Protein AF-A0A6H5JDL6-F1 (afdb_monomer_lite)

pLDDT: mean 80.87, std 19.48, range [35.22, 97.81]

Sequence (240 aa):
MDRELEQFHNSNAQLDLLIGELREKLDGMQAQNLDQRKRIADQEASRGRLQKELYECVQHIQDPPALRAHVTAMYKSNVTVDLPRNEMDANVIHEYHRHKEYLESSLRYLHHKFVADVGGHRTENIKVMQDNMLLIKEINTQRAHNKAAKRVLESQVNMLKRFGTSSKHRRAAGVVYSSTAVVGDRPETSHEEPASIIENNKAKIASLRALVADLEGRLVSNRPYSREILPPMDGVNTVS

Radius of gyration: 54.16 Å; chains: 1; bounding box: 126×51×152 Å

Structure (mmCIF, N/CA/C/O backbone):
data_AF-A0A6H5JDL6-F1
#
_entry.id   AF-A0A6H5JDL6-F1
#
loop_
_atom_site.group_PDB
_atom_site.id
_atom_site.type_symbol
_atom_site.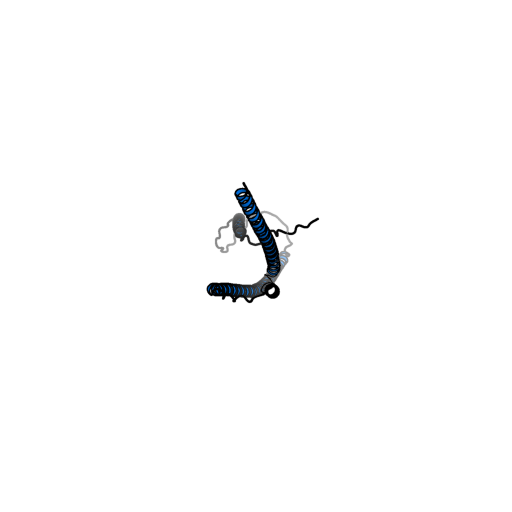label_atom_id
_atom_site.label_alt_id
_atom_site.label_comp_id
_atom_site.label_asym_id
_atom_site.label_entity_id
_atom_site.label_seq_id
_atom_site.pdbx_PDB_ins_code
_atom_site.Cartn_x
_atom_site.Cartn_y
_atom_site.Cartn_z
_atom_site.occupancy
_atom_site.B_iso_or_equiv
_atom_site.auth_seq_id
_atom_site.auth_comp_id
_atom_site.auth_asym_id
_atom_site.auth_atom_id
_atom_site.pdbx_PDB_model_num
ATOM 1 N N . MET A 1 1 ? -35.537 2.988 81.671 1.00 66.25 1 MET A N 1
ATOM 2 C CA . MET A 1 1 ? -34.895 1.659 81.679 1.00 66.25 1 MET A CA 1
ATOM 3 C C . MET A 1 1 ? -35.508 0.711 80.658 1.00 66.25 1 MET A C 1
ATOM 5 O O . MET A 1 1 ? -34.939 0.636 79.582 1.00 66.25 1 MET A O 1
ATOM 9 N N . ASP A 1 2 ? -36.664 0.076 80.886 1.00 77.25 2 ASP A N 1
ATOM 10 C CA . ASP A 1 2 ? -37.188 -0.935 79.933 1.00 77.25 2 ASP A CA 1
ATOM 11 C C . ASP A 1 2 ? -37.497 -0.375 78.537 1.00 77.25 2 ASP A C 1
ATOM 13 O O . ASP A 1 2 ? -37.105 -0.950 77.529 1.00 77.25 2 ASP A O 1
ATOM 17 N N . ARG A 1 3 ? -38.102 0.815 78.465 1.00 82.69 3 ARG A N 1
ATOM 18 C CA . ARG A 1 3 ? -38.405 1.490 77.191 1.00 82.69 3 ARG A CA 1
ATOM 19 C C . ARG A 1 3 ? -37.154 1.921 76.409 1.00 82.69 3 ARG A C 1
ATOM 21 O O . ARG A 1 3 ? -37.189 2.001 75.187 1.00 82.69 3 ARG A O 1
ATOM 28 N N . GLU A 1 4 ? -36.056 2.218 77.101 1.00 86.44 4 GLU A N 1
ATOM 29 C CA . GLU A 1 4 ? -34.778 2.576 76.465 1.00 86.44 4 GLU A CA 1
ATOM 30 C C . GLU A 1 4 ? -34.063 1.318 75.969 1.00 86.44 4 GLU A C 1
ATOM 32 O O . GLU A 1 4 ? -33.563 1.300 74.851 1.00 86.44 4 GLU A O 1
ATOM 37 N N . LEU A 1 5 ? -34.093 0.236 76.754 1.00 90.81 5 LEU A N 1
ATOM 38 C CA . LEU A 1 5 ? -33.620 -1.085 76.335 1.00 90.81 5 LEU A CA 1
ATOM 39 C C . LEU A 1 5 ? -34.349 -1.570 75.077 1.00 90.81 5 LEU A C 1
ATOM 41 O O . LEU A 1 5 ? -33.713 -2.028 74.132 1.00 90.81 5 LEU A O 1
ATOM 45 N N . GLU A 1 6 ? -35.668 -1.404 75.023 1.00 88.25 6 GLU A N 1
ATOM 46 C CA . GLU A 1 6 ? -36.483 -1.771 73.863 1.00 88.25 6 GLU A CA 1
ATOM 47 C C . GLU A 1 6 ? -36.143 -0.928 72.616 1.00 88.25 6 GLU A C 1
ATOM 49 O O . GLU A 1 6 ? -36.081 -1.452 71.502 1.00 88.25 6 GLU A O 1
ATOM 54 N N . GLN A 1 7 ? -35.830 0.363 72.784 1.00 89.56 7 GLN A N 1
ATOM 55 C CA . GLN A 1 7 ? -35.320 1.208 71.695 1.00 89.56 7 GLN A CA 1
ATOM 56 C C . GLN A 1 7 ? -33.943 0.756 71.199 1.00 89.56 7 GLN A C 1
ATOM 58 O O . GLN A 1 7 ? -33.731 0.697 69.988 1.00 89.56 7 GLN A O 1
ATOM 63 N N . PHE A 1 8 ? -33.025 0.395 72.100 1.00 91.94 8 PHE A N 1
ATOM 64 C CA . PHE A 1 8 ? -31.717 -0.137 71.713 1.00 91.94 8 PHE A CA 1
ATOM 65 C C . PHE A 1 8 ? -31.834 -1.483 70.992 1.00 91.94 8 PHE A C 1
ATOM 67 O O . PHE A 1 8 ? -31.149 -1.691 69.994 1.00 91.94 8 PHE A O 1
ATOM 74 N N . HIS A 1 9 ? -32.734 -2.372 71.422 1.00 93.19 9 HIS A N 1
ATOM 75 C CA . HIS A 1 9 ? -32.990 -3.632 70.720 1.00 93.19 9 HIS A CA 1
ATOM 76 C C . HIS A 1 9 ? -33.560 -3.411 69.316 1.00 93.19 9 HIS A C 1
ATOM 78 O O . HIS A 1 9 ? -33.076 -4.024 68.365 1.00 93.19 9 HIS A O 1
ATOM 84 N N . ASN A 1 10 ? -34.519 -2.495 69.162 1.00 93.25 10 ASN A N 1
ATOM 85 C CA . ASN A 1 10 ? -35.058 -2.132 67.850 1.00 93.25 10 ASN A CA 1
ATOM 86 C C . ASN A 1 10 ? -33.997 -1.489 66.946 1.00 93.25 10 ASN A C 1
ATOM 88 O O . ASN A 1 10 ? -33.916 -1.817 65.764 1.00 93.25 10 ASN A O 1
ATOM 92 N N . SER A 1 11 ? -33.157 -0.609 67.495 1.00 94.69 11 SER A N 1
ATOM 93 C CA . SER A 1 11 ? -32.053 0.003 66.751 1.00 94.69 11 SER A CA 1
ATOM 94 C C . SER A 1 11 ? -31.013 -1.032 66.327 1.00 94.69 11 SER A C 1
ATOM 96 O O . SER A 1 11 ? -30.540 -0.981 65.197 1.00 94.69 11 SER A O 1
ATOM 98 N N . ASN A 1 12 ? -30.661 -1.979 67.199 1.00 94.12 12 ASN A N 1
ATOM 99 C CA . ASN A 1 12 ? -29.721 -3.048 66.863 1.00 94.12 12 ASN A CA 1
ATOM 100 C C . ASN A 1 12 ? -30.289 -3.957 65.768 1.00 94.12 12 ASN A C 1
ATOM 102 O O . ASN A 1 12 ? -29.590 -4.232 64.801 1.00 94.12 12 ASN A O 1
ATOM 106 N N . ALA A 1 13 ? -31.572 -4.324 65.848 1.00 94.69 13 ALA A N 1
ATOM 107 C CA . ALA A 1 13 ? -32.233 -5.092 64.795 1.00 94.69 13 ALA A CA 1
ATOM 108 C C . ALA A 1 13 ? -32.228 -4.354 63.441 1.00 94.69 13 ALA A C 1
ATOM 110 O O . ALA A 1 13 ? -31.992 -4.966 62.402 1.00 94.69 13 ALA A O 1
ATOM 111 N N . GLN A 1 14 ? -32.440 -3.032 63.436 1.00 95.19 14 GLN A N 1
ATOM 112 C CA . GLN A 1 14 ? -32.342 -2.215 62.219 1.00 95.19 14 GLN A CA 1
ATOM 113 C C . GLN A 1 14 ? -30.912 -2.143 61.670 1.00 95.19 14 GLN A C 1
ATOM 115 O O . GLN A 1 14 ? -30.721 -2.221 60.457 1.00 95.19 14 GLN A O 1
ATOM 120 N N . LEU A 1 15 ? -29.908 -2.011 62.540 1.00 96.31 15 LEU A N 1
ATOM 121 C CA . LEU A 1 15 ? -28.503 -2.025 62.132 1.00 96.31 15 LEU A CA 1
ATOM 122 C C . LEU A 1 15 ? -28.104 -3.381 61.542 1.00 96.31 15 LEU A C 1
ATOM 124 O O . LEU A 1 15 ? -27.404 -3.405 60.536 1.00 96.31 15 LEU A O 1
ATOM 128 N N . ASP A 1 16 ? -28.584 -4.491 62.102 1.00 95.94 16 ASP A N 1
ATOM 129 C CA . ASP A 1 16 ? -28.328 -5.832 61.570 1.00 95.94 16 ASP A CA 1
ATOM 130 C C . ASP A 1 16 ? -28.946 -6.026 60.177 1.00 95.94 16 ASP A C 1
ATOM 132 O O . ASP A 1 16 ? -28.291 -6.569 59.282 1.00 95.94 16 ASP A O 1
ATOM 136 N N . LEU A 1 17 ? -30.168 -5.521 59.955 1.00 96.00 17 LEU A N 1
ATOM 137 C CA . LEU A 1 17 ? -30.791 -5.499 58.626 1.00 96.00 17 LEU A CA 1
ATOM 138 C C . LEU A 1 17 ? -29.965 -4.669 57.635 1.00 96.00 17 LEU A C 1
ATOM 140 O O . LEU A 1 17 ? -29.649 -5.151 56.548 1.00 96.00 17 LEU A O 1
ATOM 144 N N . LEU A 1 18 ? -29.541 -3.464 58.030 1.00 97.06 18 LEU A N 1
ATOM 145 C CA . LEU A 1 18 ? -28.714 -2.593 57.192 1.00 97.06 18 LEU A CA 1
ATOM 146 C C . LEU A 1 18 ? -27.353 -3.228 56.871 1.00 97.06 18 LEU A C 1
ATOM 148 O O . LEU A 1 18 ? -26.862 -3.119 55.749 1.00 97.06 18 LEU A O 1
ATOM 152 N N . ILE A 1 19 ? -26.735 -3.914 57.836 1.00 96.81 19 ILE A N 1
ATOM 153 C CA . ILE A 1 19 ? -25.500 -4.675 57.614 1.00 96.81 19 ILE A CA 1
ATOM 154 C C . ILE A 1 19 ? -25.743 -5.784 56.583 1.00 96.81 19 ILE A C 1
ATOM 156 O O . ILE A 1 19 ? -24.889 -5.997 55.721 1.00 96.81 19 ILE A O 1
ATOM 160 N N . GLY A 1 20 ? -26.890 -6.466 56.641 1.00 96.94 20 GLY A N 1
ATOM 161 C CA . GLY A 1 20 ? -27.309 -7.447 55.638 1.00 96.94 20 GLY A CA 1
ATOM 162 C C . GLY A 1 20 ? -27.422 -6.844 54.236 1.00 96.94 20 GLY A C 1
ATOM 163 O O . GLY A 1 20 ? -26.768 -7.324 53.311 1.00 96.94 20 GLY A O 1
ATOM 164 N N . GLU A 1 21 ? -28.163 -5.745 54.096 1.00 96.62 21 GLU A N 1
ATOM 165 C CA . GLU A 1 21 ? -28.343 -5.033 52.821 1.00 96.62 21 GLU A CA 1
ATOM 166 C C . GLU A 1 21 ? -27.011 -4.533 52.237 1.00 96.62 21 GLU A C 1
ATOM 168 O O . GLU A 1 21 ? -26.749 -4.655 51.038 1.00 96.62 21 GLU A O 1
ATOM 173 N N . LEU A 1 22 ? -26.130 -3.984 53.081 1.00 96.88 22 LEU A N 1
ATOM 174 C CA . LEU A 1 22 ? -24.811 -3.512 52.656 1.00 96.88 22 LEU A CA 1
ATOM 175 C C . LEU A 1 22 ? -23.909 -4.659 52.189 1.00 96.88 22 LEU A C 1
ATOM 177 O O . LEU A 1 22 ? -23.150 -4.469 51.236 1.00 96.88 22 LEU A O 1
ATOM 181 N N . ARG A 1 23 ? -23.990 -5.836 52.822 1.00 97.19 23 ARG A N 1
ATOM 182 C CA . ARG A 1 23 ? -23.264 -7.038 52.384 1.00 97.19 23 ARG A CA 1
ATOM 183 C C . ARG A 1 23 ? -23.771 -7.528 51.034 1.00 97.19 23 ARG A C 1
ATOM 185 O O . ARG A 1 23 ? -22.963 -7.717 50.135 1.00 97.19 23 ARG A O 1
ATOM 192 N N . GLU A 1 24 ? -25.086 -7.624 50.857 1.00 97.31 24 GLU A N 1
ATOM 193 C CA . GLU A 1 24 ? -25.682 -8.028 49.579 1.00 97.31 24 GLU A CA 1
ATOM 194 C C . GLU A 1 24 ? -25.307 -7.056 48.449 1.00 97.31 24 GLU A C 1
ATOM 196 O O . GLU A 1 24 ? -24.925 -7.468 47.351 1.00 97.31 24 GLU A O 1
ATOM 201 N N . LYS A 1 25 ? -25.318 -5.746 48.727 1.00 97.81 25 LYS A N 1
ATOM 202 C CA . LYS A 1 25 ? -24.865 -4.727 47.773 1.00 97.81 25 LYS A CA 1
ATOM 203 C C . LYS A 1 25 ? -23.381 -4.869 47.433 1.00 97.81 25 LYS A C 1
ATOM 205 O O . LYS A 1 25 ? -23.004 -4.688 46.273 1.00 97.81 25 LYS A O 1
ATOM 210 N N . LEU A 1 26 ? -22.541 -5.163 48.424 1.00 97.62 26 LEU A N 1
ATOM 211 C CA . LEU A 1 26 ? -21.109 -5.377 48.230 1.00 97.62 26 LEU A CA 1
ATOM 212 C C . LEU A 1 26 ? -20.856 -6.615 47.360 1.00 97.62 26 LEU A C 1
ATOM 214 O O . LEU A 1 26 ? -20.095 -6.519 46.397 1.00 97.62 26 LEU A O 1
ATOM 218 N N . ASP A 1 27 ? -21.555 -7.718 47.619 1.00 97.44 27 ASP A N 1
ATOM 219 C CA . ASP A 1 27 ? -21.480 -8.946 46.821 1.00 97.44 27 ASP A CA 1
ATOM 220 C C . ASP A 1 27 ? -21.966 -8.707 45.380 1.00 97.44 27 ASP A C 1
ATOM 222 O O . ASP A 1 27 ? -21.303 -9.099 44.415 1.00 97.44 27 ASP A O 1
ATOM 226 N N . GLY A 1 28 ? -23.066 -7.966 45.207 1.00 97.75 28 GLY A N 1
ATOM 227 C CA . GLY A 1 28 ? -23.570 -7.559 43.894 1.00 97.75 28 GLY A CA 1
ATOM 228 C C . GLY A 1 28 ? -22.572 -6.697 43.113 1.00 97.75 28 GLY A C 1
ATOM 229 O O . GLY A 1 28 ? -22.324 -6.938 41.928 1.00 97.75 28 GLY A O 1
ATOM 230 N N . MET A 1 29 ? -21.932 -5.725 43.772 1.00 97.06 29 MET A N 1
ATOM 231 C CA . MET A 1 29 ? -20.884 -4.899 43.161 1.00 97.06 29 MET A CA 1
ATOM 232 C C . MET A 1 29 ? -19.628 -5.703 42.806 1.00 97.06 29 MET A C 1
ATOM 234 O O . MET A 1 29 ? -18.987 -5.419 41.788 1.00 97.06 29 MET A O 1
ATOM 238 N N . GLN A 1 30 ? -19.254 -6.693 43.619 1.00 97.12 30 GLN A N 1
ATOM 239 C CA . GLN A 1 30 ? -18.138 -7.589 43.319 1.00 97.12 30 GLN A CA 1
ATOM 240 C C . GLN A 1 30 ? -18.443 -8.465 42.100 1.00 97.12 30 GLN A C 1
ATOM 242 O O . GLN A 1 30 ? -17.606 -8.559 41.199 1.00 97.12 30 GLN A O 1
ATOM 247 N N . ALA A 1 31 ? -19.651 -9.025 42.010 1.00 97.12 31 ALA A N 1
ATOM 248 C CA . ALA A 1 31 ? -20.091 -9.796 40.850 1.00 97.12 31 ALA A CA 1
ATOM 249 C C . ALA A 1 31 ? -20.087 -8.950 39.564 1.00 97.12 31 ALA A C 1
ATOM 251 O O . ALA A 1 31 ? -19.555 -9.380 38.540 1.00 97.12 31 ALA A O 1
ATOM 252 N N . GLN A 1 32 ? -20.595 -7.713 39.627 1.00 97.44 32 GLN A N 1
ATOM 253 C CA . GLN A 1 32 ? -20.546 -6.778 38.498 1.00 97.44 32 GLN A CA 1
ATOM 254 C C . GLN A 1 32 ? -19.112 -6.428 38.089 1.00 97.44 32 GLN A C 1
ATOM 256 O O . GLN A 1 32 ? -18.810 -6.384 36.898 1.00 97.44 32 GLN A O 1
ATOM 261 N N . ASN A 1 33 ? -18.208 -6.218 39.050 1.00 97.12 33 ASN A N 1
ATOM 262 C CA . ASN A 1 33 ? -16.795 -5.974 38.754 1.00 97.12 33 ASN A CA 1
ATOM 263 C C . ASN A 1 33 ? -16.148 -7.159 38.031 1.00 97.12 33 ASN A C 1
ATOM 265 O O . ASN A 1 33 ? -15.365 -6.957 37.103 1.00 97.12 33 ASN A O 1
ATOM 269 N N . LEU A 1 34 ? -16.458 -8.391 38.438 1.00 97.25 34 LEU A N 1
ATOM 270 C CA . LEU A 1 34 ? -15.945 -9.587 37.773 1.00 97.25 34 LEU A CA 1
ATOM 271 C C . LEU A 1 34 ? -16.486 -9.718 36.344 1.00 97.25 34 LEU A C 1
ATOM 273 O O . LEU A 1 34 ? -15.705 -9.995 35.433 1.00 97.25 34 LEU A O 1
ATOM 277 N N . ASP A 1 35 ? -17.778 -9.457 36.125 1.00 97.56 35 ASP A N 1
ATOM 278 C CA . ASP A 1 35 ? -18.371 -9.468 34.781 1.00 97.56 35 ASP A CA 1
ATOM 279 C C . ASP A 1 35 ? -17.753 -8.393 33.876 1.00 97.56 35 ASP A C 1
ATOM 281 O O . ASP A 1 35 ? -17.357 -8.673 32.744 1.00 97.56 35 ASP A O 1
ATOM 285 N N . GLN A 1 36 ? -17.569 -7.176 34.394 1.00 96.81 36 GLN A N 1
ATOM 286 C CA . GLN A 1 36 ? -16.905 -6.096 33.664 1.00 96.81 36 GLN A CA 1
ATOM 287 C C . GLN A 1 36 ? -15.458 -6.449 33.313 1.00 96.81 36 GLN A C 1
ATOM 289 O O . GLN A 1 36 ? -15.048 -6.264 32.169 1.00 96.81 36 GLN A O 1
ATOM 294 N N . ARG A 1 37 ? -14.688 -7.007 34.256 1.00 96.81 37 ARG A N 1
ATOM 295 C CA . ARG A 1 37 ? -13.313 -7.464 33.996 1.00 96.81 37 ARG A CA 1
ATOM 296 C C . ARG A 1 37 ? -13.267 -8.541 32.919 1.00 96.81 37 ARG A C 1
ATOM 298 O O . ARG A 1 37 ? -12.408 -8.480 32.044 1.00 96.81 37 ARG A O 1
ATOM 305 N N . LYS A 1 38 ? -14.199 -9.495 32.956 1.00 96.88 38 LYS A N 1
ATOM 306 C CA . LYS A 1 38 ? -14.316 -10.534 31.930 1.00 96.88 38 LYS A CA 1
ATOM 307 C C . LYS A 1 38 ? -14.638 -9.930 30.563 1.00 96.88 38 LYS A C 1
ATOM 309 O O . LYS A 1 38 ? -13.949 -10.229 29.596 1.00 96.88 38 LYS A O 1
ATOM 314 N N . ARG A 1 39 ? -15.617 -9.023 30.493 1.00 96.88 39 ARG A N 1
ATOM 315 C CA . ARG A 1 39 ? -15.976 -8.308 29.259 1.00 96.88 39 ARG A CA 1
ATOM 316 C C . ARG A 1 39 ? -14.801 -7.530 28.675 1.00 96.88 39 ARG A C 1
ATOM 318 O O . ARG A 1 39 ? -14.595 -7.583 27.467 1.00 96.88 39 ARG A O 1
ATOM 325 N N . ILE A 1 40 ? -14.027 -6.841 29.515 1.00 96.69 40 ILE A N 1
ATOM 326 C CA . ILE A 1 40 ? -12.820 -6.123 29.084 1.00 96.69 40 ILE A CA 1
ATOM 327 C C . ILE A 1 40 ? -11.803 -7.110 28.501 1.00 96.69 40 ILE A C 1
ATOM 329 O O . ILE A 1 40 ? -11.329 -6.894 27.389 1.00 96.69 40 ILE A O 1
ATOM 333 N N . ALA A 1 41 ? -11.523 -8.219 29.190 1.00 96.31 41 ALA A N 1
ATOM 334 C CA . ALA A 1 41 ? -10.587 -9.232 28.702 1.00 96.31 41 ALA A CA 1
ATOM 335 C C . ALA A 1 41 ? -11.037 -9.855 27.365 1.00 96.31 41 ALA A C 1
ATOM 337 O O . ALA A 1 41 ? -10.228 -10.013 26.448 1.00 96.31 41 ALA A O 1
ATOM 338 N N . ASP A 1 42 ? -12.330 -10.156 27.216 1.00 93.69 42 ASP A N 1
ATOM 339 C CA . ASP A 1 42 ? -12.897 -10.702 25.980 1.00 93.69 42 ASP A CA 1
ATOM 340 C C . ASP A 1 42 ? -12.781 -9.704 24.812 1.00 93.69 42 ASP A C 1
ATOM 342 O O . ASP A 1 42 ? -12.404 -10.088 23.699 1.00 93.69 42 ASP A O 1
ATOM 346 N N . GLN A 1 43 ? -13.043 -8.415 25.068 1.00 93.19 43 GLN A N 1
ATOM 347 C CA . GLN A 1 43 ? -12.893 -7.330 24.090 1.00 93.19 43 GLN A CA 1
ATOM 348 C C . GLN A 1 43 ? -11.430 -7.082 23.703 1.00 93.19 43 GLN A C 1
ATOM 350 O O . GLN A 1 43 ? -11.115 -6.857 22.532 1.00 93.19 43 GLN A O 1
ATOM 355 N N . GLU A 1 44 ? -10.508 -7.132 24.663 1.00 95.06 44 GLU A N 1
ATOM 356 C CA . GLU A 1 44 ? -9.075 -7.018 24.391 1.00 95.06 44 GLU A CA 1
ATOM 357 C C . GLU A 1 44 ? -8.580 -8.194 23.548 1.00 95.06 44 GLU A C 1
ATOM 359 O O . GLU A 1 44 ? -7.832 -7.992 22.587 1.00 95.06 44 GLU A O 1
ATOM 364 N N . ALA A 1 45 ? -9.054 -9.406 23.840 1.00 93.06 45 ALA A N 1
ATOM 365 C CA . ALA A 1 45 ? -8.742 -10.590 23.056 1.00 93.06 45 ALA A CA 1
ATOM 366 C C . ALA A 1 45 ? -9.309 -10.496 21.629 1.00 93.06 45 ALA A C 1
ATOM 368 O O . ALA A 1 45 ? -8.611 -10.844 20.675 1.00 93.06 45 ALA A O 1
ATOM 369 N N . SER A 1 46 ? -10.541 -9.999 21.445 1.00 89.94 46 SER A N 1
ATOM 370 C CA . SER A 1 46 ? -11.100 -9.782 20.103 1.00 89.94 46 SER A CA 1
ATOM 371 C C . SER A 1 46 ? -10.345 -8.701 19.334 1.00 89.94 46 SER A C 1
ATOM 373 O O . SER A 1 46 ? -10.052 -8.889 18.156 1.00 89.94 46 SER A O 1
ATOM 375 N N . ARG A 1 47 ? -9.952 -7.607 20.001 1.00 91.81 47 ARG A N 1
ATOM 376 C CA . ARG A 1 47 ? -9.113 -6.559 19.404 1.00 91.81 47 ARG A CA 1
ATOM 377 C C . ARG A 1 47 ? -7.764 -7.120 18.956 1.00 91.81 47 ARG A C 1
ATOM 379 O O . ARG A 1 47 ? -7.335 -6.835 17.843 1.00 91.81 47 ARG A O 1
ATOM 386 N N . GLY A 1 48 ? -7.112 -7.919 19.800 1.00 93.06 48 GLY A N 1
ATOM 387 C CA . GLY A 1 48 ? -5.827 -8.543 19.482 1.00 93.06 48 GLY A CA 1
ATOM 388 C C . GLY A 1 48 ? -5.913 -9.509 18.299 1.00 93.06 48 GLY A C 1
ATOM 389 O O . GLY A 1 48 ? -5.059 -9.469 17.414 1.00 93.06 48 GLY A O 1
ATOM 390 N N . ARG A 1 49 ? -6.972 -10.331 18.233 1.00 90.69 49 ARG A N 1
ATOM 391 C CA . ARG A 1 49 ? -7.229 -11.214 17.081 1.00 90.69 49 ARG A CA 1
ATOM 392 C C . ARG A 1 49 ? -7.430 -10.421 15.791 1.00 90.69 49 ARG A C 1
ATOM 394 O O . ARG A 1 49 ? -6.732 -10.688 14.821 1.00 90.69 49 ARG A O 1
ATOM 401 N N . LEU A 1 50 ? -8.288 -9.398 15.812 1.00 89.88 50 LEU A N 1
ATOM 402 C CA . LEU A 1 50 ? -8.526 -8.535 14.652 1.00 89.88 50 LEU A CA 1
ATOM 403 C C . LEU A 1 50 ? -7.241 -7.844 14.181 1.00 89.88 50 LEU A C 1
ATOM 405 O O . LEU A 1 50 ? -6.973 -7.793 12.987 1.00 89.88 50 LEU A O 1
ATOM 409 N N . GLN A 1 51 ? -6.431 -7.323 15.107 1.00 92.81 51 GLN A N 1
ATOM 410 C CA . GLN A 1 51 ? -5.146 -6.710 14.765 1.00 92.81 51 GLN A CA 1
ATOM 411 C C . GLN A 1 51 ? -4.224 -7.709 14.067 1.00 92.81 51 GLN A C 1
ATOM 413 O O . GLN A 1 51 ? -3.643 -7.377 13.038 1.00 92.81 51 GLN A O 1
ATOM 418 N N . LYS A 1 52 ? -4.112 -8.933 14.593 1.00 91.75 52 LYS A N 1
ATOM 419 C CA . LYS A 1 52 ? -3.291 -9.982 13.984 1.00 91.75 52 LYS A CA 1
ATOM 420 C C . LYS A 1 52 ? -3.782 -10.345 12.578 1.00 91.75 52 LYS A C 1
ATOM 422 O O . LYS A 1 52 ? -2.980 -10.347 11.651 1.00 91.75 52 LYS A O 1
ATOM 427 N N . GLU A 1 53 ? -5.083 -10.573 12.413 1.00 90.06 53 GLU A N 1
ATOM 428 C CA . GLU A 1 53 ? -5.701 -10.868 11.111 1.00 90.06 53 GLU A CA 1
ATOM 429 C C . GLU A 1 53 ? -5.501 -9.715 10.109 1.00 90.06 53 GLU A C 1
ATOM 431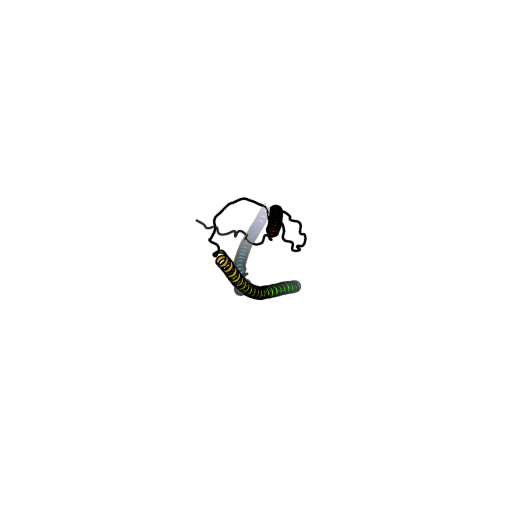 O O . GLU A 1 53 ? -5.213 -9.946 8.934 1.00 90.06 53 GLU A O 1
ATOM 436 N N . LEU A 1 54 ? -5.580 -8.461 10.569 1.00 90.94 54 LEU A N 1
ATOM 437 C CA . LEU A 1 54 ? -5.296 -7.285 9.747 1.00 90.94 54 LEU A CA 1
ATOM 438 C C . LEU A 1 54 ? -3.825 -7.248 9.310 1.00 90.94 54 LEU A C 1
ATOM 440 O O . LEU A 1 54 ? -3.547 -7.001 8.137 1.00 90.94 54 LEU A O 1
ATOM 444 N N . TYR A 1 55 ? -2.884 -7.509 10.223 1.00 92.31 55 TYR A N 1
ATOM 445 C CA . TYR A 1 55 ? -1.458 -7.578 9.892 1.00 92.31 55 TYR A CA 1
ATOM 446 C C . TYR A 1 55 ? -1.160 -8.676 8.869 1.00 92.31 55 TYR A C 1
ATOM 448 O O . TYR A 1 55 ? -0.355 -8.456 7.967 1.00 92.31 55 TYR A O 1
ATOM 456 N N . GLU A 1 56 ? -1.819 -9.828 8.973 1.00 88.88 56 GLU A N 1
ATOM 457 C CA . GLU A 1 56 ? -1.729 -10.903 7.979 1.00 88.88 56 GLU A CA 1
ATOM 458 C C . GLU A 1 56 ? -2.292 -10.451 6.618 1.00 88.88 56 GLU A C 1
ATOM 460 O O . GLU A 1 56 ? -1.643 -10.641 5.592 1.00 88.88 56 GLU A O 1
ATOM 465 N N . CYS A 1 57 ? -3.430 -9.745 6.586 1.00 90.31 57 CYS A N 1
ATOM 466 C CA . CYS A 1 57 ? -3.980 -9.188 5.342 1.00 90.31 57 CYS A CA 1
ATOM 467 C C . CYS A 1 57 ? -3.031 -8.178 4.675 1.00 90.31 57 CYS A C 1
ATOM 469 O O . CYS A 1 57 ? -2.862 -8.200 3.456 1.00 90.31 57 CYS A O 1
ATOM 471 N N . VAL A 1 58 ? -2.394 -7.298 5.455 1.00 90.69 58 VAL A N 1
ATOM 472 C CA . VAL A 1 58 ? -1.481 -6.261 4.939 1.00 90.69 58 VAL A CA 1
ATOM 473 C C . VAL A 1 58 ? -0.262 -6.868 4.236 1.00 90.69 58 VAL A C 1
ATOM 475 O O . VAL A 1 58 ? 0.224 -6.291 3.264 1.00 90.69 58 VAL A O 1
ATOM 478 N N . GLN A 1 59 ? 0.198 -8.055 4.645 1.00 90.69 59 GLN A N 1
ATOM 479 C CA . GLN A 1 59 ? 1.295 -8.752 3.957 1.00 90.69 59 GLN A CA 1
ATOM 480 C C . GLN A 1 59 ? 0.949 -9.103 2.503 1.00 90.69 59 GLN A C 1
ATOM 482 O O . GLN A 1 59 ? 1.834 -9.165 1.653 1.00 90.69 59 GLN A O 1
ATOM 487 N N . HIS A 1 60 ? -0.338 -9.266 2.192 1.00 91.56 60 HIS A N 1
ATOM 488 C CA . HIS A 1 60 ? -0.828 -9.592 0.855 1.00 91.56 60 HIS A CA 1
ATOM 489 C C . HIS A 1 60 ? -1.234 -8.359 0.031 1.00 91.56 60 HIS A C 1
ATOM 491 O O . HIS A 1 60 ? -1.869 -8.508 -1.009 1.00 91.56 60 HIS A O 1
ATOM 497 N N . ILE A 1 61 ? -0.860 -7.135 0.431 1.00 90.19 61 ILE A N 1
ATOM 498 C CA . ILE A 1 61 ? -1.301 -5.899 -0.247 1.00 90.19 61 ILE A CA 1
ATOM 499 C C . ILE A 1 61 ? -0.886 -5.811 -1.726 1.00 90.19 61 ILE A C 1
ATOM 501 O O . ILE A 1 61 ? -1.564 -5.165 -2.523 1.00 90.19 61 ILE A O 1
ATOM 505 N N . GLN A 1 62 ? 0.209 -6.475 -2.102 1.00 90.19 62 GLN A N 1
ATOM 506 C CA . GLN A 1 62 ? 0.701 -6.520 -3.482 1.00 90.19 62 GLN A CA 1
ATOM 507 C C . GLN A 1 62 ? 0.042 -7.620 -4.330 1.00 90.19 62 GLN A C 1
ATOM 509 O O . GLN A 1 62 ? 0.212 -7.611 -5.547 1.00 90.19 62 GLN A O 1
ATOM 514 N N . ASP A 1 63 ? -0.717 -8.537 -3.717 1.00 91.75 63 ASP A N 1
ATOM 515 C CA . ASP A 1 63 ? -1.380 -9.659 -4.388 1.00 91.75 63 ASP A CA 1
ATOM 516 C C . ASP A 1 63 ? -2.919 -9.568 -4.246 1.00 91.75 63 ASP A C 1
ATOM 518 O O . ASP A 1 63 ? -3.508 -10.082 -3.286 1.00 91.75 63 ASP A O 1
ATOM 522 N N . PRO A 1 64 ? -3.612 -8.906 -5.198 1.00 89.56 64 PRO A N 1
ATOM 523 C CA . PRO A 1 64 ? -5.054 -8.662 -5.137 1.00 89.56 64 PRO A CA 1
ATOM 524 C C . PRO A 1 64 ? -5.955 -9.897 -4.908 1.00 89.56 64 PRO A C 1
ATOM 526 O O . PRO A 1 64 ? -6.937 -9.767 -4.167 1.00 89.56 64 PRO A O 1
ATOM 529 N N . PRO A 1 65 ? -5.721 -11.077 -5.524 1.00 89.31 65 PRO A N 1
ATOM 530 C CA . PRO A 1 65 ? -6.519 -12.273 -5.247 1.00 89.31 65 PRO A CA 1
ATOM 531 C C . PRO A 1 65 ? -6.312 -12.821 -3.827 1.00 89.31 65 PRO A C 1
ATOM 533 O O . PRO A 1 65 ? -7.304 -13.138 -3.165 1.00 89.31 65 PRO A O 1
ATOM 536 N N . ALA A 1 66 ? -5.071 -12.889 -3.331 1.00 89.00 66 ALA A N 1
ATOM 537 C CA . ALA A 1 66 ? -4.785 -13.380 -1.981 1.00 89.00 66 ALA A CA 1
ATOM 538 C C . ALA A 1 66 ? -5.315 -12.434 -0.894 1.00 89.00 66 ALA A C 1
ATOM 540 O O . ALA A 1 66 ? -5.898 -12.898 0.092 1.00 89.00 66 ALA A O 1
ATOM 541 N N . LEU A 1 67 ? -5.201 -11.117 -1.111 1.00 91.44 67 LEU A N 1
ATOM 542 C CA . LEU A 1 67 ? -5.769 -10.097 -0.228 1.00 91.44 67 LEU A CA 1
ATOM 543 C C . LEU A 1 67 ? -7.287 -10.248 -0.106 1.00 91.44 67 LEU A C 1
ATOM 545 O O . LEU A 1 67 ? -7.831 -10.248 0.996 1.00 91.44 67 LEU A O 1
ATOM 549 N N . ARG A 1 68 ? -7.987 -10.424 -1.233 1.00 89.50 68 ARG A N 1
ATOM 550 C CA . ARG A 1 68 ? -9.447 -10.590 -1.240 1.00 89.50 68 ARG A CA 1
ATOM 551 C C . ARG A 1 68 ? -9.883 -11.817 -0.445 1.00 89.50 68 ARG A C 1
ATOM 553 O O . ARG A 1 68 ? -10.870 -11.738 0.285 1.00 89.50 68 ARG A O 1
ATOM 560 N N . ALA A 1 69 ? -9.165 -12.931 -0.577 1.00 89.75 69 ALA A N 1
ATOM 561 C CA . ALA A 1 69 ? -9.458 -14.154 0.162 1.00 89.75 69 ALA A CA 1
ATOM 562 C C . ALA A 1 69 ? -9.315 -13.947 1.680 1.00 89.75 69 ALA A C 1
ATOM 564 O O . ALA A 1 69 ? -10.245 -14.265 2.422 1.00 89.75 69 ALA A O 1
ATOM 565 N N . HIS A 1 70 ? -8.210 -13.338 2.126 1.00 88.62 70 HIS A N 1
ATOM 566 C CA . HIS A 1 70 ? -7.953 -13.073 3.546 1.00 88.62 70 HIS A CA 1
ATOM 567 C C . HIS A 1 70 ? -8.931 -12.055 4.144 1.00 88.62 70 HIS A C 1
ATOM 569 O O . HIS A 1 70 ? -9.495 -12.302 5.206 1.00 88.62 70 HIS A O 1
ATOM 575 N N . VAL A 1 71 ? -9.238 -10.967 3.430 1.00 89.69 71 VAL A N 1
ATOM 576 C CA . VAL A 1 71 ? -10.235 -9.976 3.875 1.00 89.69 71 VAL A CA 1
ATOM 577 C C . VAL A 1 71 ? -11.631 -10.596 3.972 1.00 89.69 71 VAL A C 1
ATOM 579 O O . VAL A 1 71 ? -12.368 -10.320 4.915 1.00 89.69 71 VAL A O 1
ATOM 582 N N . THR A 1 72 ? -11.999 -11.475 3.035 1.00 87.75 72 THR A N 1
ATOM 583 C CA . THR A 1 72 ? -13.288 -12.186 3.087 1.00 87.75 72 THR A CA 1
ATOM 584 C C . THR A 1 72 ? -13.346 -13.155 4.270 1.00 87.75 72 THR A C 1
ATOM 586 O O . THR A 1 72 ? -14.395 -13.292 4.897 1.00 87.75 72 THR A O 1
ATOM 589 N N . ALA A 1 73 ? -12.236 -13.826 4.592 1.00 88.00 73 ALA A N 1
ATOM 590 C CA . ALA A 1 73 ? -12.141 -14.700 5.759 1.00 88.00 73 ALA A CA 1
ATOM 591 C C . ALA A 1 73 ? -12.263 -13.906 7.072 1.00 88.00 73 ALA A C 1
ATOM 593 O O . ALA A 1 73 ? -13.090 -14.262 7.909 1.00 88.00 73 ALA A O 1
ATOM 594 N N . MET A 1 74 ? -11.534 -12.791 7.193 1.00 88.06 74 MET A N 1
ATOM 595 C CA . MET A 1 74 ? -11.603 -11.860 8.329 1.00 88.06 74 MET A CA 1
ATOM 596 C C . MET A 1 74 ? -13.011 -11.263 8.504 1.00 88.06 74 MET A C 1
ATOM 598 O O . MET A 1 74 ? -13.496 -11.085 9.619 1.00 88.06 74 MET A O 1
ATOM 602 N N . TYR A 1 75 ? -13.700 -10.950 7.403 1.00 85.00 75 TYR A N 1
ATOM 603 C CA . TYR A 1 75 ? -15.076 -10.454 7.454 1.00 85.00 75 TYR A CA 1
ATOM 604 C C . TYR A 1 75 ? -16.031 -11.513 8.020 1.00 85.00 75 TYR A C 1
ATOM 606 O O . TYR A 1 75 ? -16.819 -11.215 8.911 1.00 85.00 75 TYR A O 1
ATOM 614 N N . LYS A 1 76 ? -15.922 -12.767 7.562 1.00 84.62 76 LYS A N 1
ATOM 615 C CA . LYS A 1 76 ? -16.764 -13.876 8.039 1.00 84.62 76 LYS A CA 1
ATOM 616 C C . LYS A 1 76 ? -16.522 -14.244 9.505 1.00 84.62 76 LYS A C 1
ATOM 618 O O . LYS A 1 76 ? -17.455 -14.699 10.157 1.00 84.62 76 LYS A O 1
ATOM 623 N N . SER A 1 77 ? -15.295 -14.102 10.011 1.00 82.44 77 SER A N 1
ATOM 624 C CA . SER A 1 77 ? -14.975 -14.406 11.414 1.00 82.44 77 SER A CA 1
ATOM 625 C C . SER A 1 77 ? -15.459 -13.318 12.374 1.00 82.44 77 SER A C 1
ATOM 627 O O . SER A 1 77 ? -15.902 -13.635 13.477 1.00 82.44 77 SER A O 1
ATOM 629 N N . ASN A 1 78 ? -15.395 -12.049 11.958 1.00 78.06 78 ASN A N 1
ATOM 630 C CA . ASN A 1 78 ? -15.603 -10.908 12.852 1.00 78.06 78 ASN A CA 1
ATOM 631 C C . ASN A 1 78 ? -16.979 -10.236 12.711 1.00 78.06 78 ASN A C 1
ATOM 633 O O . ASN A 1 78 ? -17.408 -9.547 13.637 1.00 78.06 78 ASN A O 1
ATOM 637 N N . VAL A 1 79 ? -17.688 -10.428 11.594 1.00 76.19 79 VAL A N 1
ATOM 638 C CA . VAL A 1 79 ? -19.026 -9.862 11.369 1.00 76.19 79 VAL A CA 1
ATOM 639 C C . VAL A 1 79 ? -20.079 -10.954 11.537 1.00 76.19 79 VAL A C 1
ATOM 641 O O . VAL A 1 79 ? -20.271 -11.799 10.670 1.00 76.19 79 VAL A O 1
ATOM 644 N N . THR A 1 80 ? -20.766 -10.938 12.679 1.00 68.00 80 THR A N 1
ATOM 645 C CA . THR A 1 80 ? -21.881 -11.852 13.001 1.00 68.00 80 THR A CA 1
ATOM 646 C C . THR A 1 80 ? -23.258 -11.241 12.736 1.00 68.00 80 THR A C 1
ATOM 648 O O . THR A 1 80 ? -24.254 -11.960 12.706 1.00 68.00 80 THR A O 1
ATOM 651 N N . VAL A 1 81 ? -23.321 -9.926 12.518 1.00 69.50 81 VAL A N 1
ATOM 652 C CA . VAL A 1 81 ? -24.535 -9.172 12.191 1.00 69.50 81 VAL A CA 1
ATOM 653 C C . VAL A 1 81 ? -24.233 -8.341 10.955 1.00 69.50 81 VAL A C 1
ATOM 655 O O . VAL A 1 81 ? -23.273 -7.571 10.971 1.00 69.50 81 VAL A O 1
ATOM 658 N N . ASP A 1 82 ? -25.036 -8.491 9.901 1.00 59.25 82 ASP A N 1
ATOM 659 C CA . ASP A 1 82 ? -24.933 -7.648 8.710 1.00 59.25 82 ASP A CA 1
ATOM 660 C C . ASP A 1 82 ? -25.161 -6.189 9.114 1.00 59.25 82 ASP A C 1
ATOM 662 O O . ASP A 1 82 ? -26.283 -5.755 9.389 1.00 59.25 82 ASP A O 1
ATOM 666 N N . LEU A 1 83 ? -24.071 -5.424 9.195 1.00 62.56 83 LEU A N 1
ATOM 667 C CA . LEU A 1 83 ? -24.166 -3.982 9.341 1.00 62.56 83 LEU A CA 1
ATOM 668 C C . LEU A 1 83 ? -24.758 -3.402 8.050 1.00 62.56 83 LEU A C 1
ATOM 670 O O . LEU A 1 83 ? -24.394 -3.858 6.959 1.00 62.56 83 LEU A O 1
ATOM 674 N N . PRO A 1 84 ? -25.623 -2.374 8.142 1.00 61.25 84 PRO A N 1
ATOM 675 C CA . PRO A 1 84 ? -26.053 -1.642 6.964 1.00 61.25 84 PRO A CA 1
ATOM 676 C C . PRO A 1 84 ? -24.805 -1.169 6.224 1.00 61.25 84 PRO A C 1
ATOM 678 O O . PRO A 1 84 ? -23.908 -0.549 6.802 1.00 61.25 84 PRO A O 1
ATOM 681 N N . ARG A 1 85 ? -24.720 -1.539 4.947 1.00 61.22 85 ARG A N 1
ATOM 682 C CA . ARG A 1 85 ? -23.618 -1.157 4.075 1.00 61.22 85 ARG A CA 1
ATOM 683 C C . ARG A 1 85 ? -23.633 0.365 4.000 1.00 61.22 85 ARG A C 1
ATOM 685 O O . ARG A 1 85 ? -24.481 0.916 3.310 1.00 61.22 85 ARG A O 1
ATOM 692 N N . ASN A 1 86 ? -22.740 1.029 4.734 1.00 62.41 86 ASN A N 1
ATOM 693 C CA . ASN A 1 86 ? -22.550 2.466 4.580 1.00 62.41 86 ASN A CA 1
ATOM 694 C C . ASN A 1 86 ? -22.245 2.705 3.103 1.00 62.41 86 ASN A C 1
ATOM 696 O O . ASN A 1 86 ? -21.230 2.226 2.587 1.00 62.41 86 ASN A O 1
ATOM 700 N N . GLU A 1 87 ? -23.169 3.368 2.414 1.00 64.50 87 GLU A N 1
ATOM 701 C CA . GLU A 1 87 ? -22.959 3.811 1.048 1.00 64.50 87 GLU A CA 1
ATOM 702 C C . GLU A 1 87 ? -21.696 4.674 1.068 1.00 64.50 87 GLU A C 1
ATOM 704 O O . GLU A 1 87 ? -21.598 5.635 1.833 1.00 64.50 87 GLU A O 1
ATOM 709 N N . MET A 1 88 ? -20.667 4.248 0.330 1.00 66.94 88 MET A N 1
ATOM 710 C CA . MET A 1 88 ? -19.424 5.007 0.245 1.00 66.94 88 MET A CA 1
ATOM 711 C C . MET A 1 88 ? -19.760 6.418 -0.237 1.00 66.94 88 MET A C 1
ATOM 713 O O . MET A 1 88 ? -20.500 6.567 -1.209 1.00 66.94 88 MET A O 1
ATOM 717 N N . ASP A 1 89 ? -19.214 7.430 0.441 1.00 79.06 89 ASP A N 1
ATOM 718 C CA . ASP A 1 89 ? -19.420 8.837 0.096 1.00 79.06 89 ASP A CA 1
ATOM 719 C C . ASP A 1 89 ? -19.154 9.054 -1.403 1.00 79.06 89 ASP A C 1
ATOM 721 O O . ASP A 1 89 ? -18.097 8.678 -1.926 1.00 79.06 89 ASP A O 1
ATOM 725 N N . ALA A 1 90 ? -20.126 9.650 -2.097 1.00 81.75 90 ALA A N 1
ATOM 726 C CA . ALA A 1 90 ? -20.058 9.932 -3.525 1.00 81.75 90 ALA A CA 1
ATOM 727 C C . ALA A 1 90 ? -18.780 10.707 -3.901 1.00 81.75 90 ALA A C 1
ATOM 729 O O . ALA A 1 90 ? -18.202 10.466 -4.963 1.00 81.75 90 ALA A O 1
ATOM 730 N N . ASN A 1 91 ? -18.276 11.558 -3.000 1.00 85.31 91 ASN A N 1
ATOM 731 C CA . ASN A 1 91 ? -17.022 12.287 -3.195 1.00 85.31 91 ASN A CA 1
ATOM 732 C C . ASN A 1 91 ? -15.803 11.356 -3.267 1.00 85.31 91 ASN A C 1
ATOM 734 O O . ASN A 1 91 ? -14.926 11.543 -4.109 1.00 85.31 91 ASN A O 1
ATOM 738 N N . VAL A 1 92 ? -15.761 10.320 -2.425 1.00 85.50 92 VAL A N 1
ATOM 739 C CA . VAL A 1 92 ? -14.665 9.337 -2.402 1.00 85.50 92 VAL A CA 1
ATOM 740 C C . VAL A 1 92 ? -14.650 8.525 -3.696 1.00 85.50 92 VAL A C 1
ATOM 742 O O . VAL A 1 92 ? -13.584 8.256 -4.249 1.00 85.50 92 VAL A O 1
ATOM 745 N N . ILE A 1 93 ? -15.828 8.172 -4.215 1.00 86.75 93 ILE A N 1
ATOM 746 C CA . ILE A 1 93 ? -15.962 7.451 -5.487 1.00 86.75 93 ILE A CA 1
ATOM 747 C C . ILE A 1 93 ? -15.477 8.323 -6.653 1.00 86.75 93 ILE A C 1
ATOM 749 O O . ILE A 1 93 ? -14.725 7.851 -7.510 1.00 86.75 93 ILE A O 1
ATOM 753 N N . HIS A 1 94 ? -15.871 9.598 -6.683 1.00 92.56 94 HIS A N 1
ATOM 754 C CA . HIS A 1 94 ? -15.440 10.532 -7.721 1.00 92.56 94 HIS A CA 1
ATOM 755 C C . HIS A 1 94 ? -13.928 10.783 -7.702 1.00 92.56 94 HIS A C 1
ATOM 757 O O . HIS A 1 94 ? -13.293 10.697 -8.755 1.00 92.56 94 HIS A O 1
ATOM 763 N N . GLU A 1 95 ? -13.325 11.012 -6.532 1.00 91.44 95 GLU A N 1
ATOM 764 C CA . GLU A 1 95 ? -11.868 11.173 -6.430 1.00 91.44 95 GLU A CA 1
ATOM 765 C C . GLU A 1 95 ? -11.118 9.896 -6.824 1.00 91.44 95 GLU A C 1
ATOM 767 O O . GLU A 1 95 ? -10.113 9.957 -7.535 1.00 91.44 95 GLU A O 1
ATOM 772 N N . TYR A 1 96 ? -11.635 8.718 -6.457 1.00 91.94 96 TYR A N 1
ATOM 773 C CA . TYR A 1 96 ? -11.057 7.451 -6.902 1.00 91.94 96 TYR A CA 1
ATOM 774 C C . TYR A 1 96 ? -11.058 7.325 -8.434 1.00 91.94 96 TYR A C 1
ATOM 776 O O . TYR A 1 96 ? -10.038 6.954 -9.020 1.00 91.94 96 TYR A O 1
ATOM 784 N N . HIS A 1 97 ? -12.164 7.673 -9.100 1.00 93.44 97 HIS A N 1
ATOM 785 C CA . HIS A 1 97 ? -12.238 7.667 -10.565 1.00 93.44 97 HIS A CA 1
ATOM 786 C C . HIS A 1 97 ? -11.249 8.650 -11.191 1.00 93.44 97 HIS A C 1
ATOM 788 O O . HIS A 1 97 ? -10.503 8.269 -12.091 1.00 93.44 97 HIS A O 1
ATOM 794 N N . ARG A 1 98 ? -11.167 9.874 -10.668 1.00 95.00 98 ARG A N 1
ATOM 795 C CA . ARG A 1 98 ? -10.216 10.885 -11.137 1.00 95.00 98 ARG A CA 1
ATOM 796 C C . ARG A 1 98 ? -8.764 10.411 -11.017 1.00 95.00 98 ARG A C 1
ATOM 798 O O . ARG A 1 98 ? -7.983 10.556 -11.959 1.00 95.00 98 ARG A O 1
ATOM 805 N N . HIS A 1 99 ? -8.392 9.814 -9.885 1.00 95.81 99 HIS A N 1
ATOM 806 C CA . HIS A 1 99 ? -7.053 9.251 -9.683 1.00 95.81 99 HIS A CA 1
ATOM 807 C C . HIS A 1 99 ? -6.768 8.085 -10.632 1.00 95.81 99 HIS A C 1
ATOM 809 O O . HIS A 1 99 ? -5.680 8.002 -11.206 1.00 95.81 99 HIS A O 1
ATOM 815 N N . LYS A 1 100 ? -7.749 7.202 -10.827 1.00 95.88 100 LYS A N 1
ATOM 816 C CA . LYS A 1 100 ? -7.646 6.084 -11.763 1.00 95.88 100 LYS A CA 1
ATOM 817 C C . LYS A 1 100 ? -7.425 6.576 -13.195 1.00 95.88 100 LYS A C 1
ATOM 819 O O . LYS A 1 100 ? -6.494 6.117 -13.851 1.00 95.88 100 LYS A O 1
ATOM 824 N N . GLU A 1 101 ? -8.216 7.540 -13.656 1.00 96.31 101 GLU A N 1
ATOM 825 C CA . GLU A 1 101 ? -8.082 8.132 -14.991 1.00 96.31 101 GLU A CA 1
ATOM 826 C C . GLU A 1 101 ? -6.715 8.790 -15.199 1.00 96.31 101 GLU A C 1
ATOM 828 O O . GLU A 1 101 ? -6.091 8.596 -16.245 1.00 96.31 101 GLU A O 1
ATOM 833 N N . TYR A 1 102 ? -6.211 9.521 -14.200 1.00 96.56 102 TYR A N 1
ATOM 834 C CA . TYR A 1 102 ? -4.870 10.104 -14.249 1.00 96.56 102 TYR A CA 1
ATOM 835 C C . TYR A 1 102 ? -3.792 9.029 -14.419 1.00 96.56 102 TYR A C 1
ATOM 837 O O . TYR A 1 102 ? -2.916 9.155 -15.278 1.00 96.56 102 TYR A O 1
ATOM 845 N N . LEU A 1 103 ? -3.868 7.955 -13.629 1.00 96.62 103 LEU A N 1
ATOM 846 C CA . LEU A 1 103 ? -2.879 6.884 -13.663 1.00 96.62 103 LEU A CA 1
ATOM 847 C C . LEU A 1 103 ? -2.920 6.124 -14.994 1.00 96.62 103 LEU A C 1
ATOM 849 O O . LEU A 1 103 ? -1.878 5.860 -15.592 1.00 96.62 103 LEU A O 1
ATOM 853 N N . GLU A 1 104 ? -4.118 5.838 -15.502 1.00 96.25 104 GLU A N 1
ATOM 854 C CA . GLU A 1 104 ? -4.302 5.221 -16.814 1.00 96.25 104 GLU A CA 1
ATOM 855 C C . GLU A 1 104 ? -3.793 6.113 -17.951 1.00 96.25 104 GLU A C 1
ATOM 857 O O . GLU A 1 104 ? -3.150 5.622 -18.879 1.00 96.25 104 GLU A O 1
ATOM 862 N N . SER A 1 105 ? -4.057 7.421 -17.889 1.00 96.75 105 SER A N 1
ATOM 863 C CA . SER A 1 105 ? -3.569 8.389 -18.875 1.00 96.75 105 SER A CA 1
ATOM 864 C C . SER A 1 105 ? -2.041 8.483 -18.852 1.00 96.75 105 SER A C 1
ATOM 866 O O . SER A 1 105 ? -1.399 8.431 -19.902 1.00 96.75 105 SER A O 1
ATOM 868 N N . SER A 1 106 ? -1.444 8.520 -17.656 1.00 95.94 106 SER A N 1
ATOM 869 C CA . SER A 1 106 ? 0.009 8.516 -17.467 1.00 95.94 106 SER A CA 1
ATOM 870 C C . SER A 1 106 ? 0.651 7.239 -18.015 1.00 95.94 106 SER A C 1
ATOM 872 O O . SER A 1 106 ? 1.633 7.306 -18.754 1.00 95.94 106 SER A O 1
ATOM 874 N N . LEU A 1 107 ? 0.049 6.074 -17.752 1.00 97.12 107 LEU A N 1
ATOM 875 C CA . LEU A 1 107 ? 0.511 4.796 -18.290 1.00 97.12 107 LEU A CA 1
ATOM 876 C C . LEU A 1 107 ? 0.427 4.780 -19.819 1.00 97.12 107 LEU A C 1
ATOM 878 O O . LEU A 1 107 ? 1.401 4.420 -20.479 1.00 97.12 107 LEU A O 1
ATOM 882 N N . ARG A 1 108 ? -0.694 5.227 -20.400 1.00 96.62 108 ARG A N 1
ATOM 883 C CA . ARG A 1 108 ? -0.849 5.336 -21.861 1.00 96.62 108 ARG A CA 1
ATOM 884 C C . ARG A 1 108 ? 0.198 6.263 -22.473 1.00 96.62 108 ARG A C 1
ATOM 886 O O . ARG A 1 108 ? 0.797 5.912 -23.488 1.00 96.62 108 ARG A O 1
ATOM 893 N N . TYR A 1 109 ? 0.445 7.417 -21.859 1.00 96.62 109 TYR A N 1
ATOM 894 C CA . TYR A 1 109 ? 1.463 8.362 -22.310 1.00 96.62 109 TYR A CA 1
ATOM 895 C C . TYR A 1 109 ? 2.874 7.771 -22.236 1.00 96.62 109 TYR A C 1
ATOM 897 O O . TYR A 1 109 ? 3.640 7.877 -23.196 1.00 96.62 109 TYR A O 1
ATOM 905 N N . LEU A 1 110 ? 3.206 7.103 -21.129 1.00 96.81 110 LEU A N 1
ATOM 906 C CA . LEU A 1 110 ? 4.496 6.445 -20.949 1.00 96.81 110 LEU A CA 1
ATOM 907 C C . LEU A 1 110 ? 4.693 5.319 -21.968 1.00 96.81 110 LEU A C 1
ATOM 909 O O . LEU A 1 110 ? 5.741 5.242 -22.602 1.00 96.81 110 LEU A O 1
ATOM 913 N N . HIS A 1 111 ? 3.668 4.495 -22.182 1.00 97.25 111 HIS A N 1
ATOM 914 C CA . HIS A 1 111 ? 3.682 3.441 -23.188 1.00 97.25 111 HIS A CA 1
ATOM 915 C C . HIS A 1 111 ? 3.862 4.012 -24.601 1.00 97.25 111 HIS A C 1
ATOM 917 O O . HIS A 1 111 ? 4.681 3.515 -25.369 1.00 97.25 111 HIS A O 1
ATOM 923 N N . HIS A 1 112 ? 3.148 5.089 -24.944 1.00 97.00 112 HIS A N 1
ATOM 924 C CA . HIS A 1 112 ? 3.306 5.760 -26.233 1.00 97.00 112 HIS A CA 1
ATOM 925 C C . HIS A 1 112 ? 4.735 6.278 -26.437 1.00 97.00 112 HIS A C 1
ATOM 927 O O . HIS A 1 112 ? 5.334 6.014 -27.479 1.00 97.00 112 HIS A O 1
ATOM 933 N N . LYS A 1 113 ? 5.306 6.953 -25.429 1.00 96.56 113 LYS A N 1
ATOM 934 C CA . LYS A 1 113 ? 6.702 7.406 -25.460 1.00 96.56 113 LYS A CA 1
ATOM 935 C C . LYS A 1 113 ? 7.680 6.251 -25.623 1.00 96.56 113 LYS A C 1
ATOM 937 O O . LYS A 1 113 ? 8.568 6.346 -26.456 1.00 96.56 113 LYS A O 1
ATOM 942 N N . PHE A 1 114 ? 7.496 5.167 -24.877 1.00 97.06 114 PHE A N 1
ATOM 943 C CA . PHE A 1 114 ? 8.348 3.985 -24.969 1.00 97.06 114 PHE A CA 1
ATOM 944 C C . PHE A 1 114 ? 8.318 3.368 -26.372 1.00 97.06 114 PHE A C 1
ATOM 946 O O . PHE A 1 114 ? 9.363 3.102 -26.956 1.00 97.06 114 PHE A O 1
ATOM 953 N N . VAL A 1 115 ? 7.128 3.191 -26.950 1.00 96.75 115 VAL A N 1
ATOM 954 C CA . VAL A 1 115 ? 6.984 2.659 -28.313 1.00 96.75 115 VAL A CA 1
ATOM 955 C C . VAL A 1 115 ? 7.625 3.590 -29.344 1.00 96.75 115 VAL A C 1
ATOM 957 O O . VAL A 1 115 ? 8.307 3.112 -30.251 1.00 96.75 115 VAL A O 1
ATOM 960 N N . ALA A 1 116 ? 7.434 4.905 -29.208 1.00 96.56 116 ALA A N 1
ATOM 961 C CA . ALA A 1 116 ? 8.057 5.890 -30.087 1.00 96.56 116 ALA A CA 1
ATOM 962 C C . ALA A 1 116 ? 9.590 5.860 -29.987 1.00 96.56 116 ALA A C 1
ATOM 964 O O . ALA A 1 116 ? 10.260 5.891 -31.015 1.00 96.56 116 ALA A O 1
ATOM 965 N N . ASP A 1 117 ? 10.134 5.738 -28.776 1.00 96.31 117 ASP A N 1
ATOM 966 C CA . ASP A 1 117 ? 11.574 5.699 -28.511 1.00 96.31 117 ASP A CA 1
ATOM 967 C C . ASP A 1 117 ? 12.218 4.421 -29.069 1.00 96.31 117 ASP A C 1
ATOM 969 O O . ASP A 1 117 ? 13.174 4.471 -29.841 1.00 96.31 117 ASP A O 1
ATOM 973 N N . VAL A 1 118 ? 11.612 3.258 -28.805 1.00 95.50 118 VAL A N 1
ATOM 974 C CA . VAL A 1 118 ? 12.050 1.970 -29.371 1.00 95.50 118 VAL A CA 1
ATOM 975 C C . VAL A 1 118 ? 11.963 1.976 -30.902 1.00 95.50 118 VAL A C 1
ATOM 977 O O . VAL A 1 118 ? 12.875 1.500 -31.585 1.00 95.50 118 VAL A O 1
ATOM 980 N N . GLY A 1 119 ? 10.880 2.525 -31.461 1.00 95.31 119 GLY A N 1
ATOM 981 C CA . GLY A 1 119 ? 10.713 2.684 -32.904 1.00 95.31 119 GLY A CA 1
ATOM 982 C C . GLY A 1 119 ? 11.777 3.602 -33.510 1.00 95.31 119 GLY A C 1
ATOM 983 O O . GLY A 1 119 ? 12.418 3.232 -34.498 1.00 95.31 119 GLY A O 1
ATOM 984 N N . GLY A 1 120 ? 12.016 4.754 -32.881 1.00 95.75 120 GLY A N 1
ATOM 985 C CA . GLY A 1 120 ? 13.048 5.720 -33.250 1.00 95.75 120 GLY A CA 1
ATOM 986 C C . GLY A 1 120 ? 14.431 5.081 -33.271 1.00 95.75 120 GLY A C 1
ATOM 987 O O . GLY A 1 120 ? 15.063 5.040 -34.328 1.00 95.75 120 GLY A O 1
ATOM 988 N N . HIS A 1 121 ? 14.841 4.461 -32.164 1.00 97.12 121 HIS A N 1
ATOM 989 C CA . HIS A 1 121 ? 16.120 3.761 -32.053 1.00 97.12 121 HIS A CA 1
ATOM 990 C C . HIS A 1 121 ? 16.302 2.668 -33.106 1.00 97.12 121 HIS A C 1
ATOM 992 O O . HIS A 1 121 ? 17.377 2.547 -33.694 1.00 97.12 121 HIS A O 1
ATOM 998 N N . ARG A 1 122 ? 15.259 1.883 -33.405 1.00 96.19 122 ARG A N 1
ATOM 999 C CA . ARG A 1 122 ? 15.331 0.871 -34.467 1.00 96.19 122 ARG A CA 1
ATOM 1000 C C . ARG A 1 122 ? 15.590 1.508 -35.832 1.00 96.19 122 ARG A C 1
ATOM 1002 O O . ARG A 1 122 ? 16.429 1.010 -36.583 1.00 96.19 122 ARG A O 1
ATOM 1009 N N . THR A 1 123 ? 14.871 2.579 -36.168 1.00 96.44 123 THR A N 1
ATOM 1010 C CA . THR A 1 123 ? 15.057 3.267 -37.456 1.00 96.44 123 THR A CA 1
ATOM 1011 C C . THR A 1 123 ? 16.420 3.943 -37.559 1.00 96.44 123 THR A C 1
ATOM 1013 O O . THR A 1 123 ? 17.054 3.869 -38.609 1.00 96.44 123 THR A O 1
ATOM 1016 N N . GLU A 1 124 ? 16.898 4.548 -36.474 1.00 96.50 124 GLU A N 1
ATOM 1017 C CA . GLU A 1 124 ? 18.211 5.183 -36.398 1.00 96.50 124 GLU A CA 1
ATOM 1018 C C . GLU A 1 124 ? 19.335 4.159 -36.547 1.00 96.50 124 GLU A C 1
ATOM 1020 O O . GLU A 1 124 ? 20.230 4.354 -37.363 1.00 96.50 124 GLU A O 1
ATOM 1025 N N . ASN A 1 125 ? 19.248 3.019 -35.857 1.00 96.94 125 ASN A N 1
ATOM 1026 C CA . ASN A 1 125 ? 20.232 1.948 -35.983 1.00 96.94 125 ASN A CA 1
ATOM 1027 C C . ASN A 1 125 ? 20.339 1.452 -37.436 1.00 96.94 125 ASN A C 1
ATOM 1029 O O . ASN A 1 125 ? 21.436 1.343 -37.979 1.00 96.94 125 ASN A O 1
ATOM 1033 N N . ILE A 1 126 ? 19.207 1.242 -38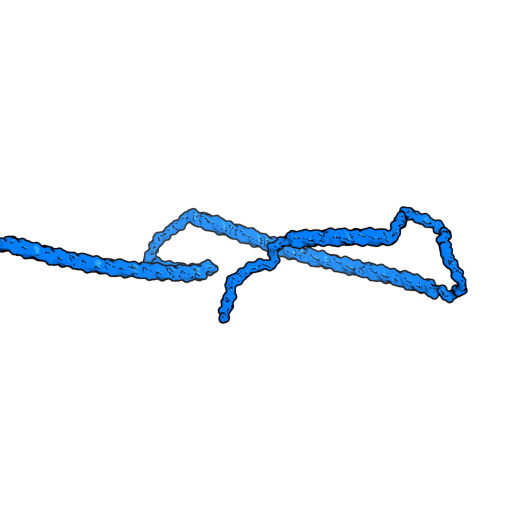.119 1.00 96.31 126 ILE A N 1
ATOM 1034 C CA . ILE A 1 126 ? 19.211 0.847 -39.537 1.00 96.31 126 ILE A CA 1
ATOM 1035 C C . ILE A 1 126 ? 19.882 1.917 -40.410 1.00 96.31 126 ILE A C 1
ATOM 1037 O O . ILE A 1 126 ? 20.690 1.563 -41.269 1.00 96.31 126 ILE A O 1
ATOM 1041 N N . LYS A 1 127 ? 19.590 3.206 -40.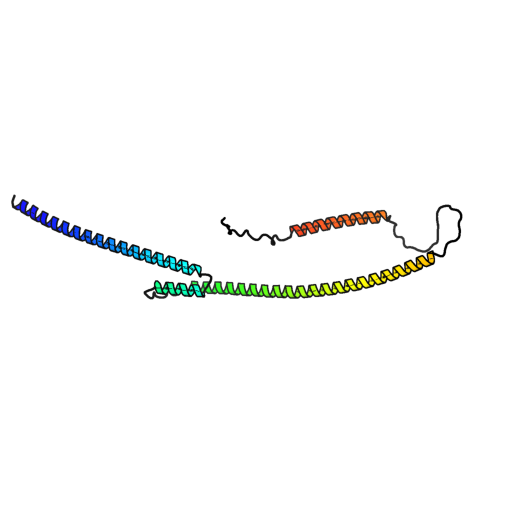187 1.00 97.75 127 LYS A N 1
ATOM 1042 C CA . LYS A 1 127 ? 20.235 4.311 -40.919 1.00 97.75 127 LYS A CA 1
ATOM 1043 C C . LYS A 1 127 ? 21.746 4.326 -40.693 1.00 97.75 127 LYS A C 1
ATOM 1045 O O . LYS A 1 127 ? 22.497 4.307 -41.659 1.00 97.75 127 LYS A O 1
ATOM 1050 N N . VAL A 1 128 ? 22.192 4.242 -39.440 1.00 97.44 128 VAL A N 1
ATOM 1051 C CA . VAL A 1 128 ? 23.620 4.183 -39.092 1.00 97.44 128 VAL A CA 1
ATOM 1052 C C . VAL A 1 128 ? 24.299 2.980 -39.751 1.00 97.44 128 VAL A C 1
ATOM 1054 O O . VAL A 1 128 ? 25.394 3.110 -40.293 1.00 97.44 128 VAL A O 1
ATOM 1057 N N . MET A 1 129 ? 23.659 1.806 -39.772 1.00 96.25 129 MET A N 1
ATOM 1058 C CA . MET A 1 129 ? 24.202 0.634 -40.469 1.00 96.25 129 MET A CA 1
ATOM 1059 C C . MET A 1 129 ? 24.308 0.843 -41.988 1.00 96.25 129 MET A C 1
ATOM 1061 O O . MET A 1 129 ? 25.288 0.403 -42.593 1.00 96.25 129 MET A O 1
ATOM 1065 N N . GLN A 1 130 ? 23.330 1.509 -42.609 1.00 97.25 130 GLN A N 1
ATOM 1066 C CA . GLN A 1 130 ? 23.364 1.848 -44.035 1.00 97.25 130 GLN A CA 1
ATOM 1067 C C . GLN A 1 130 ? 24.479 2.850 -44.349 1.00 97.25 130 GLN A C 1
ATOM 1069 O O . GLN A 1 130 ? 25.270 2.604 -45.262 1.00 97.25 130 GLN A O 1
ATOM 1074 N N . ASP A 1 131 ? 24.600 3.916 -43.560 1.00 97.38 131 ASP A N 1
ATOM 1075 C CA . ASP A 1 131 ? 25.644 4.931 -43.712 1.00 97.38 131 ASP A CA 1
ATOM 1076 C C . ASP A 1 131 ? 27.034 4.320 -43.516 1.00 97.38 131 ASP A C 1
ATOM 1078 O O . ASP A 1 131 ? 27.926 4.523 -44.340 1.00 97.38 131 ASP A O 1
ATOM 1082 N N . ASN A 1 132 ? 27.205 3.463 -42.506 1.00 97.06 132 ASN A N 1
ATOM 1083 C CA . ASN A 1 132 ? 28.437 2.701 -42.303 1.00 97.06 132 ASN A CA 1
ATOM 1084 C C . ASN A 1 132 ? 28.776 1.834 -43.524 1.00 97.06 132 ASN A C 1
ATOM 1086 O O . ASN A 1 132 ? 29.933 1.766 -43.938 1.00 97.06 132 ASN A O 1
ATOM 1090 N N . MET A 1 133 ? 27.782 1.191 -44.141 1.00 96.94 133 MET A N 1
ATOM 1091 C CA . MET A 1 133 ? 27.997 0.389 -45.345 1.00 96.94 133 MET A CA 1
ATOM 1092 C C . MET A 1 133 ? 28.405 1.248 -46.550 1.00 96.94 133 MET A C 1
ATOM 1094 O O . MET A 1 133 ? 29.274 0.837 -47.324 1.00 96.94 133 MET A O 1
ATOM 1098 N N . LEU A 1 134 ? 27.808 2.431 -46.718 1.00 97.56 134 LEU A N 1
ATOM 1099 C CA . LEU A 1 134 ? 28.184 3.386 -47.764 1.00 97.56 134 LEU A CA 1
ATOM 1100 C C . LEU A 1 134 ? 29.604 3.921 -47.549 1.00 97.56 134 LEU A C 1
ATOM 1102 O O . LEU A 1 134 ? 30.403 3.904 -48.484 1.00 97.56 134 LEU A O 1
ATOM 1106 N N . LEU A 1 135 ? 29.954 4.294 -46.317 1.00 97.81 135 LEU A N 1
ATOM 1107 C CA . LEU A 1 135 ? 31.303 4.727 -45.952 1.00 97.81 135 LEU A CA 1
ATOM 1108 C C . LEU A 1 135 ? 32.340 3.630 -46.212 1.00 97.81 135 LEU A C 1
ATOM 1110 O O . LEU A 1 135 ? 33.401 3.910 -46.760 1.00 97.81 135 LEU A O 1
ATOM 1114 N N . ILE A 1 136 ? 32.041 2.368 -45.890 1.00 97.12 136 ILE A N 1
ATOM 1115 C CA . ILE A 1 136 ? 32.936 1.241 -46.196 1.00 97.12 136 ILE A CA 1
ATOM 1116 C C . ILE A 1 136 ? 33.138 1.095 -47.709 1.00 97.12 136 ILE A C 1
ATOM 1118 O O . ILE A 1 136 ? 34.266 0.865 -48.156 1.00 97.12 136 ILE A O 1
ATOM 1122 N N . LYS A 1 137 ? 32.073 1.232 -48.512 1.00 97.75 137 LYS A N 1
ATOM 1123 C CA . LYS A 1 137 ? 32.185 1.208 -49.979 1.00 97.75 137 LYS A CA 1
ATOM 1124 C C . LYS A 1 137 ? 33.090 2.335 -50.474 1.00 97.75 137 LYS A C 1
ATOM 1126 O O . LYS A 1 137 ? 33.990 2.054 -51.259 1.00 97.75 137 LYS A O 1
ATOM 1131 N N . GLU A 1 138 ? 32.917 3.548 -49.960 1.00 97.62 138 GLU A N 1
ATOM 1132 C CA . GLU A 1 138 ? 33.735 4.709 -50.326 1.00 97.62 138 GLU A CA 1
ATOM 1133 C C . GLU A 1 138 ? 35.204 4.561 -49.891 1.00 97.62 138 GLU A C 1
ATOM 1135 O O . GLU A 1 138 ? 36.134 4.824 -50.647 1.00 97.62 138 GLU A O 1
ATOM 1140 N N . ILE A 1 139 ? 35.458 4.027 -48.697 1.00 97.25 139 ILE A N 1
ATOM 1141 C CA . ILE A 1 139 ? 36.822 3.704 -48.258 1.00 97.25 139 ILE A CA 1
ATOM 1142 C C . ILE A 1 139 ? 37.465 2.693 -49.218 1.00 97.25 139 ILE A C 1
ATOM 1144 O O . ILE A 1 139 ? 38.650 2.795 -49.544 1.00 97.25 139 ILE A O 1
ATOM 1148 N N . ASN A 1 140 ? 36.704 1.704 -49.689 1.00 97.00 140 ASN A N 1
ATOM 1149 C CA . ASN A 1 140 ? 37.215 0.694 -50.608 1.00 97.00 140 ASN A CA 1
ATOM 1150 C C . ASN A 1 140 ? 37.485 1.253 -52.014 1.00 97.00 140 ASN A C 1
ATOM 1152 O O . ASN A 1 140 ? 38.525 0.919 -52.591 1.00 97.00 140 ASN A O 1
ATOM 1156 N N . THR A 1 141 ? 36.622 2.124 -52.550 1.00 97.12 141 THR A N 1
ATOM 1157 C CA . THR A 1 141 ? 36.860 2.809 -53.837 1.00 97.12 141 THR A CA 1
ATOM 1158 C C . THR A 1 141 ? 38.104 3.690 -53.751 1.00 97.12 141 THR A C 1
ATOM 1160 O O . THR A 1 141 ? 39.004 3.569 -54.585 1.00 97.12 141 THR A O 1
ATOM 1163 N N . GLN A 1 142 ? 38.244 4.478 -52.683 1.00 97.00 142 GLN A N 1
ATOM 1164 C CA . GLN A 1 142 ? 39.421 5.317 -52.447 1.00 97.00 142 GLN A CA 1
ATOM 1165 C C . GLN A 1 142 ? 40.706 4.495 -52.305 1.00 97.00 142 GLN A C 1
ATOM 1167 O O . GLN A 1 142 ? 41.740 4.846 -52.876 1.00 97.00 142 GLN A O 1
ATOM 1172 N N . ARG A 1 143 ? 40.665 3.359 -51.597 1.00 96.69 143 ARG A N 1
ATOM 1173 C CA . ARG A 1 143 ? 41.803 2.426 -51.515 1.00 96.69 143 ARG A CA 1
ATOM 1174 C C . ARG A 1 143 ? 42.188 1.875 -52.888 1.00 96.69 143 ARG A C 1
ATOM 1176 O O . ARG A 1 143 ? 43.381 1.780 -53.182 1.00 96.69 143 ARG A O 1
ATOM 1183 N N . ALA A 1 144 ? 41.214 1.535 -53.735 1.00 96.50 144 ALA A N 1
ATOM 1184 C CA . ALA A 1 144 ? 41.469 1.069 -55.097 1.00 96.50 144 ALA A CA 1
ATOM 1185 C C . ALA A 1 144 ? 42.102 2.170 -55.966 1.00 96.50 144 ALA A C 1
ATOM 1187 O O . ALA A 1 144 ? 43.116 1.914 -56.620 1.00 96.50 144 ALA A O 1
ATOM 1188 N N . HIS A 1 145 ? 41.571 3.396 -55.908 1.00 96.19 145 HIS A N 1
ATOM 1189 C CA . HIS A 1 145 ? 42.119 4.559 -56.612 1.00 96.19 145 HIS A CA 1
ATOM 1190 C C . HIS A 1 145 ? 43.552 4.871 -56.157 1.00 96.19 145 HIS A C 1
ATOM 1192 O O . HIS A 1 145 ? 44.445 5.000 -56.992 1.00 96.19 145 HIS A O 1
ATOM 1198 N N . ASN A 1 146 ? 43.816 4.881 -54.847 1.00 95.50 146 ASN A N 1
ATOM 1199 C CA . ASN A 1 146 ? 45.161 5.083 -54.299 1.00 95.50 146 ASN A CA 1
ATOM 1200 C C . ASN A 1 146 ? 46.139 3.985 -54.730 1.00 95.50 146 ASN A C 1
ATOM 1202 O O . ASN A 1 146 ? 47.286 4.270 -55.074 1.00 95.50 146 ASN A O 1
ATOM 1206 N N . LYS A 1 147 ? 45.701 2.720 -54.758 1.00 96.06 147 LYS A N 1
ATOM 1207 C CA . LYS A 1 147 ? 46.528 1.609 -55.247 1.00 96.06 147 LYS A CA 1
ATOM 1208 C C . LYS A 1 147 ? 46.859 1.765 -56.733 1.00 96.06 147 LYS A C 1
ATOM 1210 O O . LYS A 1 147 ? 47.993 1.499 -57.126 1.00 96.06 147 LYS A O 1
ATOM 1215 N N . ALA A 1 148 ? 45.896 2.191 -57.550 1.00 94.44 148 ALA A N 1
ATOM 1216 C CA . ALA A 1 148 ? 46.113 2.463 -58.967 1.00 94.44 148 ALA A CA 1
ATOM 1217 C C . ALA A 1 148 ? 47.086 3.637 -59.173 1.00 94.44 148 ALA A C 1
ATOM 1219 O O . ALA A 1 148 ? 48.079 3.480 -59.881 1.00 94.44 148 ALA A O 1
ATOM 1220 N N . ALA A 1 149 ? 46.870 4.761 -58.485 1.00 93.06 149 ALA A N 1
ATOM 1221 C CA . ALA A 1 149 ? 47.756 5.924 -58.530 1.00 93.06 149 ALA A CA 1
ATOM 1222 C C . ALA A 1 149 ? 49.190 5.572 -58.097 1.00 93.06 149 ALA A C 1
ATOM 1224 O O . ALA A 1 149 ? 50.151 5.930 -58.777 1.00 93.06 149 ALA A O 1
ATOM 1225 N N . LYS A 1 150 ? 49.342 4.784 -57.022 1.00 94.56 150 LYS A N 1
ATOM 1226 C CA . LYS A 1 150 ? 50.647 4.292 -56.560 1.00 94.56 150 LYS A CA 1
ATOM 1227 C C . LYS A 1 150 ? 51.351 3.437 -57.617 1.00 94.56 150 LYS A C 1
ATOM 1229 O O . LYS A 1 150 ? 52.532 3.653 -57.862 1.00 94.56 150 LYS A O 1
ATOM 1234 N N . ARG A 1 151 ? 50.640 2.521 -58.290 1.00 93.00 151 ARG A N 1
ATOM 1235 C CA . ARG A 1 151 ? 51.201 1.709 -59.391 1.00 93.00 151 ARG A CA 1
ATOM 1236 C C . ARG A 1 151 ? 51.678 2.568 -60.562 1.00 93.00 151 ARG A C 1
ATOM 1238 O O . ARG A 1 151 ? 52.746 2.309 -61.111 1.00 93.00 151 ARG A O 1
ATOM 1245 N N . VAL A 1 152 ? 50.903 3.588 -60.938 1.00 92.44 152 VAL A N 1
ATOM 1246 C CA . VAL A 1 152 ? 51.292 4.536 -61.994 1.00 92.44 152 VAL A CA 1
ATOM 1247 C C . VAL A 1 152 ? 52.572 5.265 -61.593 1.00 92.44 152 VAL A C 1
ATOM 1249 O O . VAL A 1 152 ? 53.536 5.257 -62.359 1.00 92.44 152 VAL A O 1
ATOM 1252 N N . LEU A 1 153 ? 52.631 5.806 -60.375 1.00 90.25 153 LEU A N 1
ATOM 1253 C CA . LEU A 1 153 ? 53.818 6.491 -59.866 1.00 90.25 153 LEU A CA 1
ATOM 1254 C C . LEU A 1 153 ? 55.045 5.565 -59.822 1.00 90.25 153 LEU A C 1
ATOM 1256 O O . LEU A 1 153 ? 56.116 5.938 -60.294 1.00 90.25 153 LEU A O 1
ATOM 1260 N N . GLU A 1 154 ? 54.894 4.336 -59.324 1.00 90.75 154 GLU A N 1
ATOM 1261 C CA . GLU A 1 154 ? 55.963 3.328 -59.307 1.00 90.75 154 GLU A CA 1
ATOM 1262 C C . GLU A 1 154 ? 56.475 3.012 -60.721 1.00 90.75 154 GLU A C 1
ATOM 1264 O O . GLU A 1 154 ? 57.685 2.910 -60.926 1.00 90.75 154 GLU A O 1
ATOM 1269 N N . SER A 1 155 ? 55.588 2.908 -61.716 1.00 87.81 155 SER A N 1
ATOM 1270 C CA . SER A 1 155 ? 55.983 2.683 -63.113 1.00 87.81 155 SER A CA 1
ATOM 1271 C C . SER A 1 155 ? 56.777 3.857 -63.699 1.00 87.81 155 SER A C 1
ATOM 1273 O O . SER A 1 155 ? 57.801 3.636 -64.347 1.00 87.81 155 SER A O 1
ATOM 1275 N N . GLN A 1 156 ? 56.372 5.099 -63.407 1.00 87.62 156 GLN A N 1
ATOM 1276 C CA . GLN A 1 156 ? 57.075 6.310 -63.841 1.00 87.62 156 GLN A CA 1
ATOM 1277 C C . GLN A 1 156 ? 58.452 6.420 -63.180 1.00 87.62 156 GLN A C 1
ATOM 1279 O O . GLN A 1 156 ? 59.447 6.681 -63.855 1.00 87.62 156 GLN A O 1
ATOM 1284 N N . VAL A 1 157 ? 58.538 6.143 -61.876 1.00 85.56 157 VAL A N 1
ATOM 1285 C CA . VAL A 1 157 ? 59.810 6.103 -61.141 1.00 85.56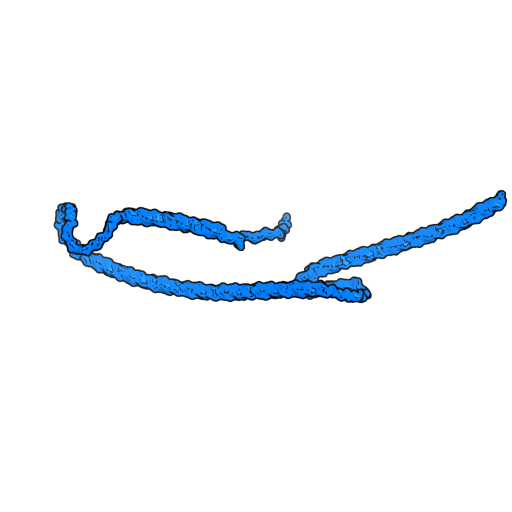 157 VAL A CA 1
ATOM 1286 C C . VAL A 1 157 ? 60.728 5.009 -61.694 1.00 85.56 157 VAL A C 1
ATOM 1288 O O . VAL A 1 157 ? 61.924 5.238 -61.862 1.00 85.56 157 VAL A O 1
ATOM 1291 N N . ASN A 1 158 ? 60.198 3.828 -62.014 1.00 84.69 158 ASN A N 1
ATOM 1292 C CA . ASN A 1 158 ? 60.984 2.742 -62.601 1.00 84.69 158 ASN A CA 1
ATOM 1293 C C . ASN A 1 158 ? 61.462 3.067 -64.024 1.00 84.69 158 ASN A C 1
ATOM 1295 O O . ASN A 1 158 ? 62.597 2.733 -64.363 1.00 84.69 158 ASN A O 1
ATOM 1299 N N . MET A 1 159 ? 60.648 3.749 -64.835 1.00 81.50 159 MET A N 1
ATOM 1300 C CA . MET A 1 159 ? 61.067 4.301 -66.129 1.00 81.50 159 MET A CA 1
ATOM 1301 C C . MET A 1 159 ? 62.215 5.299 -65.943 1.00 81.50 159 MET A C 1
ATOM 1303 O O . MET A 1 159 ? 63.280 5.109 -66.524 1.00 81.50 159 MET A O 1
ATOM 1307 N N . LEU A 1 160 ? 62.053 6.294 -65.065 1.00 79.31 160 LEU A N 1
ATOM 1308 C CA . LEU A 1 160 ? 63.090 7.284 -64.747 1.00 79.31 160 LEU A CA 1
ATOM 1309 C C . LEU A 1 160 ? 64.396 6.634 -64.268 1.00 79.31 160 LEU A C 1
ATOM 1311 O O . LEU A 1 160 ? 65.473 7.025 -64.707 1.00 79.31 160 LEU A O 1
ATOM 1315 N N . LYS A 1 161 ? 64.322 5.592 -63.432 1.00 76.62 161 LYS A N 1
ATOM 1316 C CA . LYS A 1 161 ? 65.502 4.827 -62.991 1.00 76.62 161 LYS A CA 1
ATOM 1317 C C . LYS A 1 161 ? 66.183 4.075 -64.137 1.00 76.62 161 LYS A C 1
ATOM 1319 O O . LYS A 1 161 ? 67.407 4.054 -64.180 1.00 76.62 161 LYS A O 1
ATOM 1324 N N . ARG A 1 162 ? 65.424 3.492 -65.075 1.00 68.75 162 ARG A N 1
ATOM 1325 C CA . ARG A 1 162 ? 65.977 2.803 -66.258 1.00 68.75 162 ARG A CA 1
ATOM 1326 C C . ARG A 1 162 ? 66.652 3.777 -67.230 1.00 68.75 162 ARG A C 1
ATOM 1328 O O . ARG A 1 162 ? 67.748 3.484 -67.704 1.00 68.75 162 ARG A O 1
ATOM 1335 N N . PHE A 1 163 ? 66.062 4.951 -67.461 1.00 61.75 163 PHE A N 1
ATOM 1336 C CA . PHE A 1 163 ? 66.693 6.018 -68.251 1.00 61.75 163 PHE A CA 1
ATOM 1337 C C . PHE A 1 163 ? 67.896 6.655 -67.525 1.00 61.75 163 PHE A C 1
ATOM 1339 O O . PHE A 1 163 ? 68.865 7.046 -68.170 1.00 61.75 163 PHE A O 1
ATOM 1346 N N . GLY A 1 164 ? 67.899 6.672 -66.187 1.00 57.75 164 GLY A N 1
ATOM 1347 C CA . GLY A 1 164 ? 69.019 7.131 -65.356 1.00 57.75 164 GLY A CA 1
ATOM 1348 C C . GLY A 1 164 ? 70.219 6.173 -65.272 1.00 57.75 164 GLY A C 1
ATOM 1349 O O . GLY A 1 164 ? 71.279 6.575 -64.799 1.00 57.75 164 GLY A O 1
ATOM 1350 N N . THR A 1 165 ? 70.102 4.925 -65.743 1.00 50.69 165 THR A N 1
ATOM 1351 C CA . THR A 1 165 ? 71.204 3.937 -65.716 1.00 50.69 165 THR A CA 1
ATOM 1352 C C . THR A 1 165 ? 72.054 3.866 -66.992 1.00 50.69 165 THR A C 1
ATOM 1354 O O . THR A 1 165 ? 72.979 3.060 -67.048 1.00 50.69 165 THR A O 1
ATOM 1357 N N . SER A 1 166 ? 71.827 4.734 -67.988 1.00 45.44 166 SER A N 1
ATOM 1358 C CA . SER A 1 166 ? 72.607 4.765 -69.244 1.00 45.44 166 SER A CA 1
ATOM 1359 C C . SER A 1 166 ? 73.720 5.829 -69.293 1.00 45.44 166 SER A C 1
ATOM 1361 O O . SER A 1 166 ? 74.156 6.211 -70.377 1.00 45.44 166 SER A O 1
ATOM 1363 N N . SER A 1 167 ? 74.227 6.307 -68.152 1.00 44.84 167 SER A N 1
ATOM 1364 C CA . SER A 1 167 ? 75.391 7.206 -68.146 1.00 44.84 167 SER A CA 1
ATOM 1365 C C . SER A 1 167 ? 76.461 6.747 -67.156 1.00 44.84 167 SER A C 1
ATOM 1367 O O . SER A 1 167 ? 76.547 7.199 -66.017 1.00 44.84 167 SER A O 1
ATOM 1369 N N . LYS A 1 168 ? 77.299 5.808 -67.608 1.00 45.53 168 LYS A N 1
ATOM 1370 C CA . LYS A 1 168 ? 78.621 5.529 -67.031 1.00 45.53 168 LYS A CA 1
ATOM 1371 C C . LYS A 1 168 ? 79.690 5.618 -68.121 1.00 45.53 168 LYS A C 1
ATOM 1373 O O . LYS A 1 168 ? 80.190 4.597 -68.570 1.00 45.53 168 LYS A O 1
ATOM 1378 N N . HIS A 1 169 ? 80.084 6.834 -68.499 1.00 39.81 169 HIS A N 1
ATOM 1379 C CA . HIS A 1 169 ? 81.457 7.138 -68.929 1.00 39.81 169 HIS A CA 1
ATOM 1380 C C . HIS A 1 169 ? 81.675 8.655 -69.037 1.00 39.81 169 HIS A C 1
ATOM 1382 O O . HIS A 1 169 ? 81.285 9.273 -70.018 1.00 39.81 169 HIS A O 1
ATOM 1388 N N . ARG A 1 170 ? 82.339 9.252 -68.041 1.00 38.97 170 ARG A N 1
ATOM 1389 C CA . ARG A 1 170 ? 83.698 9.818 -68.161 1.00 38.97 170 ARG A CA 1
ATOM 1390 C C . ARG A 1 170 ? 84.051 10.621 -66.908 1.00 38.97 170 ARG A C 1
ATOM 1392 O O . ARG A 1 170 ? 83.305 11.477 -66.450 1.00 38.97 170 ARG A O 1
ATOM 1399 N N . ARG A 1 171 ? 85.224 10.300 -66.363 1.00 39.56 171 ARG A N 1
ATOM 1400 C CA . ARG A 1 171 ? 85.972 11.127 -65.415 1.00 39.56 171 ARG A CA 1
ATOM 1401 C C . ARG A 1 171 ? 86.430 12.405 -66.124 1.00 39.56 171 ARG A C 1
ATOM 1403 O O . ARG A 1 171 ? 86.956 12.284 -67.225 1.00 39.56 171 ARG A O 1
ATOM 1410 N N . ALA A 1 172 ? 86.317 13.560 -65.470 1.00 36.75 172 ALA A N 1
ATOM 1411 C CA . ALA A 1 172 ? 87.442 14.429 -65.091 1.00 36.75 172 ALA A CA 1
ATOM 1412 C C . ALA A 1 172 ? 86.973 15.852 -64.734 1.00 36.75 172 ALA A C 1
ATOM 1414 O O . ALA A 1 172 ? 86.111 16.408 -65.401 1.00 36.75 172 ALA A O 1
ATOM 1415 N N . ALA A 1 173 ? 87.656 16.406 -63.726 1.00 35.44 173 ALA A N 1
ATOM 1416 C CA . ALA A 1 173 ? 87.770 17.811 -63.331 1.00 35.44 173 ALA A CA 1
ATOM 1417 C C . ALA A 1 173 ? 86.526 18.495 -62.732 1.00 35.44 173 ALA A C 1
ATOM 1419 O O . ALA A 1 173 ? 85.528 18.761 -63.391 1.00 35.44 173 ALA A O 1
ATOM 1420 N N . GLY A 1 174 ? 86.636 18.811 -61.439 1.00 40.66 174 GLY A N 1
ATOM 1421 C CA . GLY A 1 174 ? 85.728 19.719 -60.752 1.00 40.66 174 GLY A CA 1
ATOM 1422 C C . GLY A 1 174 ? 85.928 21.175 -61.172 1.00 40.66 174 GLY A C 1
ATOM 1423 O O . GLY A 1 174 ? 86.988 21.546 -61.666 1.00 40.66 174 GLY A O 1
ATOM 1424 N N . VAL A 1 175 ? 84.902 21.991 -60.946 1.00 37.91 175 VAL A N 1
ATOM 1425 C CA . VAL A 1 175 ? 84.861 23.074 -59.945 1.00 37.91 175 VAL A CA 1
ATOM 1426 C C . VAL A 1 175 ? 83.540 23.839 -60.148 1.00 37.91 175 VAL A C 1
ATOM 1428 O O . VAL A 1 175 ? 83.308 24.477 -61.163 1.00 37.91 175 VAL A O 1
ATOM 1431 N N . VAL A 1 176 ? 82.641 23.637 -59.185 1.00 39.88 176 VAL A N 1
ATOM 1432 C CA . VAL A 1 176 ? 81.798 24.605 -58.456 1.00 39.88 176 VAL A CA 1
ATOM 1433 C C . VAL A 1 176 ? 81.279 25.876 -59.174 1.00 39.88 176 VAL A C 1
ATOM 1435 O O . VAL A 1 176 ? 81.998 26.845 -59.373 1.00 39.88 176 VAL A O 1
ATOM 1438 N N . TYR A 1 177 ? 79.943 25.871 -59.300 1.00 36.94 177 TYR A N 1
ATOM 1439 C CA . TYR A 1 177 ? 78.947 26.947 -59.114 1.00 36.94 177 TYR A CA 1
ATOM 1440 C C . TYR A 1 177 ? 78.416 27.789 -60.284 1.00 36.94 177 TYR A C 1
ATOM 1442 O O . TYR A 1 177 ? 79.135 28.336 -61.109 1.00 36.94 177 TYR A O 1
ATOM 1450 N N . SER A 1 178 ? 77.101 27.998 -60.153 1.00 41.09 178 SER A N 1
ATOM 1451 C CA . SER A 1 178 ? 76.234 29.030 -60.725 1.00 41.09 178 SER A CA 1
ATOM 1452 C C . SER A 1 178 ? 75.745 28.838 -62.159 1.00 41.09 178 SER A C 1
ATOM 1454 O O . SER A 1 178 ? 76.384 29.226 -63.131 1.00 41.09 178 SER A O 1
ATOM 1456 N N . SER A 1 179 ? 74.537 28.286 -62.274 1.00 37.22 179 SER A N 1
ATOM 1457 C CA . SER A 1 179 ? 73.745 28.289 -63.502 1.00 37.22 179 SER A CA 1
ATOM 1458 C C . SER A 1 179 ? 72.870 29.541 -63.547 1.00 37.22 179 SER A C 1
ATOM 1460 O O . SER A 1 179 ? 71.964 29.694 -62.728 1.00 37.22 179 SER A O 1
ATOM 1462 N N . THR A 1 180 ? 73.118 30.413 -64.523 1.00 35.22 180 THR A N 1
ATOM 1463 C CA . THR A 1 180 ? 72.218 31.498 -64.922 1.00 35.22 180 THR A CA 1
ATOM 1464 C C . THR A 1 180 ? 71.522 31.173 -66.247 1.00 35.22 180 THR A C 1
ATOM 1466 O O . THR A 1 180 ? 72.145 30.744 -67.212 1.00 35.22 180 THR A O 1
ATOM 1469 N N . ALA A 1 181 ? 70.216 31.453 -66.244 1.00 37.88 181 ALA A N 1
ATOM 1470 C CA . ALA A 1 181 ? 69.352 31.852 -67.356 1.00 37.88 181 ALA A CA 1
ATOM 1471 C C . ALA A 1 181 ? 69.032 30.847 -68.482 1.00 37.88 181 ALA A C 1
ATOM 1473 O O . ALA A 1 181 ? 69.745 30.739 -69.474 1.00 37.88 181 ALA A O 1
ATOM 1474 N N . VAL A 1 182 ? 67.813 30.294 -68.418 1.00 36.78 182 VAL A N 1
ATOM 1475 C CA . VAL A 1 182 ? 66.930 30.222 -69.593 1.00 36.78 182 VAL A CA 1
ATOM 1476 C C . VAL A 1 182 ? 65.543 30.724 -69.187 1.00 36.78 182 VAL A C 1
ATOM 1478 O O . VAL A 1 182 ? 64.975 30.306 -68.182 1.00 36.78 182 VAL A O 1
ATOM 1481 N N . VAL A 1 183 ? 65.072 31.683 -69.975 1.00 43.03 183 VAL A N 1
ATOM 1482 C CA . VAL A 1 183 ? 63.826 32.442 -69.883 1.00 43.03 183 VAL A CA 1
ATOM 1483 C C . VAL A 1 183 ? 62.615 31.549 -70.173 1.00 43.03 183 VAL A C 1
ATOM 1485 O O . VAL A 1 183 ? 62.617 30.797 -71.145 1.00 43.03 183 VAL A O 1
ATOM 1488 N N . GLY A 1 184 ? 61.574 31.669 -69.348 1.00 39.53 184 GLY A N 1
ATOM 1489 C CA . GLY A 1 184 ? 60.268 31.042 -69.544 1.00 39.53 184 GLY A CA 1
ATOM 1490 C C . GLY A 1 184 ? 59.318 31.433 -68.413 1.00 39.53 184 GLY A C 1
ATOM 1491 O O . GLY A 1 184 ? 59.520 31.031 -67.273 1.00 39.53 184 GLY A O 1
ATOM 1492 N N . ASP A 1 185 ? 58.345 32.268 -68.759 1.00 43.88 185 ASP A N 1
ATOM 1493 C CA . ASP A 1 185 ? 57.407 33.030 -67.929 1.00 43.88 185 ASP A CA 1
ATOM 1494 C C . ASP A 1 185 ? 56.808 32.271 -66.723 1.00 43.88 185 ASP A C 1
ATOM 1496 O O . ASP A 1 185 ? 56.297 31.155 -66.853 1.00 43.88 185 ASP A O 1
ATOM 1500 N N . ARG A 1 186 ? 56.873 32.879 -65.531 1.00 39.22 186 ARG A N 1
ATOM 1501 C CA . ARG A 1 186 ? 56.402 32.304 -64.260 1.00 39.22 186 ARG A CA 1
ATOM 1502 C C . ARG A 1 186 ? 55.753 33.414 -63.422 1.00 39.22 186 ARG A C 1
ATOM 1504 O O . ARG A 1 186 ? 56.376 34.460 -63.263 1.00 39.22 186 ARG A O 1
ATOM 1511 N N . PRO A 1 187 ? 54.541 33.212 -62.872 1.00 43.47 187 PRO A N 1
ATOM 1512 C CA . PRO A 1 187 ? 53.876 34.233 -62.076 1.00 43.47 187 PRO A CA 1
ATOM 1513 C C . PRO A 1 187 ? 54.608 34.416 -60.744 1.00 43.47 187 PRO A C 1
ATOM 1515 O O . PRO A 1 187 ? 55.004 33.443 -60.096 1.00 43.47 187 PRO A O 1
ATOM 1518 N N . GLU A 1 188 ? 54.789 35.675 -60.356 1.00 45.88 188 GLU A N 1
ATOM 1519 C CA . GLU A 1 188 ? 55.375 36.079 -59.084 1.00 45.88 188 GLU A CA 1
ATOM 1520 C C . GLU A 1 188 ? 54.528 35.564 -57.915 1.00 45.88 188 GLU A C 1
ATOM 1522 O O . GLU A 1 188 ? 53.411 36.016 -57.670 1.00 45.88 188 GLU A O 1
ATOM 1527 N N . THR A 1 189 ? 55.083 34.623 -57.157 1.00 46.41 189 THR A N 1
ATOM 1528 C CA . THR A 1 189 ? 54.641 34.341 -55.792 1.00 46.41 189 THR A CA 1
ATOM 1529 C C . THR A 1 189 ? 55.854 34.470 -54.892 1.00 46.41 189 THR A C 1
ATOM 1531 O O . THR A 1 189 ? 56.812 33.706 -55.027 1.00 46.41 189 THR A O 1
ATOM 1534 N N . SER A 1 190 ? 55.805 35.463 -54.009 1.00 49.62 190 SER A N 1
ATOM 1535 C CA . SER A 1 190 ? 56.736 35.718 -52.914 1.00 49.62 190 SER A CA 1
ATOM 1536 C C . SER A 1 190 ? 57.233 34.418 -52.280 1.00 49.62 190 SER A C 1
ATOM 1538 O O . SER A 1 190 ? 56.458 33.663 -51.690 1.00 49.62 190 SER A O 1
ATOM 1540 N N . HIS A 1 191 ? 58.530 34.151 -52.414 1.00 47.28 191 HIS A N 1
ATOM 1541 C CA . HIS A 1 191 ? 59.196 33.052 -51.732 1.00 47.28 191 HIS A CA 1
ATOM 1542 C C . HIS A 1 191 ? 59.280 33.363 -50.234 1.00 47.28 191 HIS A C 1
ATOM 1544 O O . HIS A 1 191 ? 60.269 33.915 -49.762 1.00 47.28 191 HIS A O 1
ATOM 1550 N N . GLU A 1 192 ? 58.246 33.004 -49.476 1.00 59.06 192 GLU A N 1
ATOM 1551 C CA . GLU A 1 192 ? 58.432 32.750 -48.051 1.00 59.06 192 GLU A CA 1
ATOM 1552 C C . GLU A 1 192 ? 59.293 31.493 -47.914 1.00 59.06 192 GLU A C 1
ATOM 1554 O O . GLU A 1 192 ? 59.018 30.461 -48.537 1.00 59.06 192 GLU A O 1
ATOM 1559 N N . GLU A 1 193 ? 60.378 31.592 -47.143 1.00 64.31 193 GLU A N 1
ATOM 1560 C CA . GLU A 1 193 ? 61.276 30.466 -46.926 1.00 64.31 193 GLU A CA 1
ATOM 1561 C C . GLU A 1 193 ? 60.485 29.247 -46.422 1.00 64.31 193 GLU A C 1
ATOM 1563 O O . GLU A 1 193 ? 59.629 29.386 -45.541 1.00 64.31 193 GLU A O 1
ATOM 1568 N N . PRO A 1 194 ? 60.768 28.026 -46.915 1.00 63.09 194 PRO A N 1
ATOM 1569 C CA . PRO A 1 194 ? 60.053 26.821 -46.492 1.00 63.09 194 PRO A CA 1
ATOM 1570 C C . PRO A 1 194 ? 60.121 26.602 -44.970 1.00 63.09 194 PRO A C 1
ATOM 1572 O O . PRO A 1 194 ? 59.227 25.982 -44.398 1.00 63.09 194 PRO A O 1
ATOM 1575 N N . ALA A 1 195 ? 61.142 27.156 -44.305 1.00 69.12 195 ALA A N 1
ATOM 1576 C CA . ALA A 1 195 ? 61.259 27.191 -42.852 1.00 69.12 195 ALA A CA 1
ATOM 1577 C C . ALA A 1 195 ? 60.149 28.026 -42.181 1.00 69.12 195 ALA A C 1
ATOM 1579 O O . ALA A 1 195 ? 59.523 27.540 -41.240 1.00 69.12 195 ALA A O 1
ATOM 1580 N N . SER A 1 196 ? 59.839 29.211 -42.715 1.00 77.81 196 SER A N 1
ATOM 1581 C CA . SER A 1 196 ? 58.767 30.093 -42.225 1.00 77.81 196 SER A CA 1
ATOM 1582 C C . SER A 1 196 ? 57.387 29.439 -42.371 1.00 77.81 196 SER A C 1
ATOM 1584 O O . SER A 1 196 ? 56.573 29.453 -41.449 1.00 77.81 196 SER A O 1
ATOM 1586 N N . ILE A 1 197 ? 57.151 28.738 -43.487 1.00 77.19 197 ILE A N 1
ATOM 1587 C CA . ILE A 1 197 ? 55.903 27.990 -43.715 1.00 77.19 197 ILE A CA 1
ATOM 1588 C C . ILE A 1 197 ? 55.754 26.848 -42.697 1.00 77.19 197 ILE A C 1
ATOM 1590 O O . ILE A 1 197 ? 54.668 26.616 -42.162 1.00 77.19 197 ILE A O 1
ATOM 1594 N N . ILE A 1 198 ? 56.839 26.128 -42.397 1.00 82.81 198 ILE A N 1
ATOM 1595 C CA . ILE A 1 198 ? 56.828 25.052 -41.395 1.00 82.81 198 ILE A CA 1
ATOM 1596 C C . ILE A 1 198 ? 56.589 25.616 -39.990 1.00 82.81 198 ILE A C 1
ATOM 1598 O O . ILE A 1 198 ? 55.848 25.012 -39.213 1.00 82.81 198 ILE A O 1
ATOM 1602 N N . GLU A 1 199 ? 57.181 26.759 -39.659 1.00 85.62 199 GLU A N 1
ATOM 1603 C CA . GLU A 1 199 ? 57.018 27.415 -38.362 1.00 85.62 199 GLU A CA 1
ATOM 1604 C C . GLU A 1 199 ? 55.592 27.950 -38.162 1.00 85.62 199 GLU A C 1
ATOM 1606 O O . GLU A 1 199 ? 54.957 27.653 -37.146 1.00 85.62 199 GLU A O 1
ATOM 1611 N N . ASN A 1 200 ? 55.017 28.579 -39.189 1.00 84.75 200 ASN A N 1
ATOM 1612 C CA . ASN A 1 200 ? 53.617 29.004 -39.201 1.00 84.75 200 ASN A CA 1
ATOM 1613 C C . ASN A 1 200 ? 52.651 27.816 -39.080 1.00 84.75 200 ASN A C 1
ATOM 1615 O O . ASN A 1 200 ? 51.674 27.869 -38.326 1.00 84.75 200 ASN A O 1
ATOM 1619 N N . ASN A 1 201 ? 52.942 26.702 -39.755 1.00 83.06 201 ASN A N 1
ATOM 1620 C CA . ASN A 1 201 ? 52.145 25.482 -39.632 1.00 83.06 201 ASN A CA 1
ATOM 1621 C C . ASN A 1 201 ? 52.254 24.860 -38.232 1.00 83.06 201 ASN A C 1
ATOM 1623 O O . ASN A 1 201 ? 51.246 24.409 -37.689 1.00 83.06 201 ASN A O 1
ATOM 1627 N N . LYS A 1 202 ? 53.436 24.879 -37.602 1.00 88.88 202 LYS A N 1
ATOM 1628 C CA . LYS A 1 202 ? 53.612 24.427 -36.211 1.00 88.88 202 LYS A CA 1
ATOM 1629 C C . LYS A 1 202 ? 52.813 25.288 -35.233 1.00 88.88 202 LYS A C 1
ATOM 1631 O O . LYS A 1 202 ? 52.120 24.731 -34.381 1.00 88.88 202 LYS A O 1
ATOM 1636 N N . ALA A 1 203 ? 52.850 26.611 -35.384 1.00 90.69 203 ALA A N 1
ATOM 1637 C CA . ALA A 1 203 ? 52.075 27.533 -34.555 1.00 90.69 203 ALA A CA 1
ATOM 1638 C C . ALA A 1 203 ? 50.561 27.307 -34.712 1.00 90.69 203 ALA A C 1
ATOM 1640 O O . ALA A 1 203 ? 49.824 27.261 -33.725 1.00 90.69 203 ALA A O 1
ATOM 1641 N N . LYS A 1 204 ? 50.094 27.069 -35.943 1.00 89.06 204 LYS A N 1
ATOM 1642 C CA . LYS A 1 204 ? 48.679 26.795 -36.223 1.00 89.06 204 LYS A CA 1
ATOM 1643 C C . LYS A 1 204 ? 48.220 25.442 -35.678 1.00 89.06 204 LYS A C 1
ATOM 1645 O O . LYS A 1 204 ? 47.127 25.339 -35.131 1.00 89.06 204 LYS A O 1
ATOM 1650 N N . ILE A 1 205 ? 49.065 24.413 -35.756 1.00 89.31 205 ILE A N 1
ATOM 1651 C CA . ILE A 1 205 ? 48.794 23.111 -35.130 1.00 89.31 205 ILE A CA 1
ATOM 1652 C C . ILE A 1 205 ? 48.733 23.248 -33.602 1.00 89.31 205 ILE A C 1
ATOM 1654 O O . ILE A 1 205 ? 47.880 22.622 -32.974 1.00 89.31 205 ILE A O 1
ATOM 1658 N N . ALA A 1 206 ? 49.591 24.072 -32.995 1.00 92.38 206 ALA A N 1
ATOM 1659 C CA . ALA A 1 206 ? 49.562 24.316 -31.556 1.00 92.38 206 ALA A CA 1
ATOM 1660 C C . ALA A 1 206 ? 48.263 25.012 -31.111 1.00 92.38 206 ALA A C 1
ATOM 1662 O O . ALA A 1 206 ? 47.649 24.570 -30.140 1.00 92.38 206 ALA A O 1
ATOM 1663 N N . SER A 1 207 ? 47.793 26.032 -31.843 1.00 91.75 207 SER A N 1
ATOM 1664 C CA . SER A 1 207 ? 46.536 26.712 -31.495 1.00 91.75 207 SER A CA 1
ATOM 1665 C C . SER A 1 207 ? 45.311 25.813 -31.684 1.00 91.75 207 SER A C 1
ATOM 1667 O O . SER A 1 207 ? 44.427 25.797 -30.830 1.00 91.75 207 SER A O 1
ATOM 1669 N N . LEU A 1 208 ? 45.286 24.995 -32.743 1.00 91.44 208 LEU A N 1
ATOM 1670 C CA . LEU A 1 208 ? 44.216 24.021 -32.967 1.00 91.44 208 LEU A CA 1
ATOM 1671 C C . LEU A 1 208 ? 44.178 22.954 -31.868 1.00 91.44 208 LEU A C 1
ATOM 1673 O O . LEU A 1 208 ? 43.099 22.597 -31.407 1.00 91.44 208 LEU A O 1
ATOM 1677 N N . ARG A 1 209 ? 45.339 22.481 -31.396 1.00 89.44 209 ARG A N 1
ATOM 1678 C CA . ARG A 1 209 ? 45.412 21.536 -30.268 1.00 89.44 209 ARG A CA 1
ATOM 1679 C C . ARG A 1 209 ? 44.922 22.153 -28.958 1.00 89.44 209 ARG A C 1
ATOM 1681 O O . ARG A 1 209 ? 44.219 21.479 -28.214 1.00 89.44 209 ARG A O 1
ATOM 1688 N N . ALA A 1 210 ? 45.247 23.418 -28.694 1.00 90.88 210 ALA A N 1
ATOM 1689 C CA . ALA A 1 210 ? 44.749 24.129 -27.516 1.00 90.88 210 ALA A CA 1
ATOM 1690 C C . ALA A 1 210 ? 43.223 24.329 -27.564 1.00 90.88 210 ALA A C 1
ATOM 1692 O O . ALA A 1 210 ? 42.546 24.131 -26.560 1.00 90.88 210 ALA A O 1
ATOM 1693 N N . LEU A 1 211 ? 42.675 24.652 -28.740 1.00 91.69 211 LEU A N 1
ATOM 1694 C CA . LEU A 1 211 ? 41.231 24.792 -28.939 1.00 91.69 211 LEU A CA 1
ATOM 1695 C C . LEU A 1 211 ? 40.491 23.461 -28.744 1.00 91.69 211 LEU A C 1
ATOM 1697 O O . LEU A 1 211 ? 39.438 23.434 -28.115 1.00 91.69 211 LEU A O 1
ATOM 1701 N N . VAL A 1 212 ? 41.040 22.357 -29.260 1.00 85.56 212 VAL A N 1
ATOM 1702 C CA . VAL A 1 212 ? 40.467 21.018 -29.055 1.00 85.56 212 VAL A CA 1
ATOM 1703 C C . VAL A 1 212 ? 40.468 20.655 -27.571 1.00 85.56 212 VAL A C 1
ATOM 1705 O O . VAL A 1 212 ? 39.441 20.212 -27.074 1.00 85.56 212 VAL A O 1
ATOM 1708 N N . ALA A 1 213 ? 41.554 20.929 -26.844 1.00 87.50 213 ALA A N 1
ATOM 1709 C CA . ALA A 1 213 ? 41.613 20.679 -25.404 1.00 87.50 213 ALA A CA 1
ATOM 1710 C C . ALA A 1 213 ? 40.575 21.499 -24.606 1.00 87.50 213 ALA A C 1
ATOM 1712 O O . ALA A 1 213 ? 39.963 20.972 -23.678 1.00 87.50 213 ALA A O 1
ATOM 1713 N N . ASP A 1 214 ? 40.325 22.761 -24.979 1.00 85.19 214 ASP A N 1
ATOM 1714 C CA . ASP A 1 214 ? 39.282 23.595 -24.354 1.00 85.19 214 ASP A CA 1
ATOM 1715 C C . ASP A 1 214 ? 37.865 23.075 -24.660 1.00 85.19 214 ASP A C 1
ATOM 1717 O O . ASP A 1 214 ? 37.017 22.972 -23.771 1.00 85.19 214 ASP A O 1
ATOM 1721 N N . LEU A 1 215 ? 37.609 22.675 -25.911 1.00 82.88 215 LEU A N 1
ATOM 1722 C CA . LEU A 1 215 ? 36.325 22.098 -26.321 1.00 82.88 215 LEU A CA 1
ATOM 1723 C C . LEU A 1 215 ? 36.065 20.734 -25.667 1.00 82.88 215 LEU A C 1
ATOM 1725 O O . LEU A 1 215 ? 34.940 20.463 -25.244 1.00 82.88 215 LEU A O 1
ATOM 1729 N N . GLU A 1 216 ? 37.090 19.895 -25.533 1.00 79.06 216 GLU A N 1
ATOM 1730 C CA . GLU A 1 216 ? 37.010 18.624 -24.811 1.00 79.06 216 GLU A CA 1
ATOM 1731 C C . GLU A 1 216 ? 36.775 18.849 -23.312 1.00 79.06 216 GLU A C 1
ATOM 1733 O O . GLU A 1 216 ? 35.893 18.214 -22.734 1.00 79.06 216 GLU A O 1
ATOM 1738 N N . GLY A 1 217 ? 37.463 19.812 -22.688 1.00 74.25 217 GLY A N 1
ATOM 1739 C CA . GLY A 1 217 ? 37.212 20.204 -21.298 1.00 74.25 217 GLY A CA 1
ATOM 1740 C C . GLY A 1 217 ? 35.778 20.697 -21.067 1.00 74.25 217 GLY A C 1
ATOM 1741 O O . GLY A 1 217 ? 35.133 20.331 -20.078 1.00 74.25 217 GLY A O 1
ATOM 1742 N N . ARG A 1 218 ? 35.231 21.470 -22.013 1.00 73.00 218 ARG A N 1
ATOM 1743 C CA . ARG A 1 218 ? 33.829 21.919 -22.007 1.00 73.00 218 ARG A CA 1
ATOM 1744 C C . ARG A 1 218 ? 32.829 20.777 -22.185 1.00 73.00 218 ARG A C 1
ATOM 1746 O O . ARG A 1 218 ? 31.803 20.766 -21.517 1.00 73.00 218 ARG A O 1
ATOM 1753 N N . LEU A 1 219 ? 33.115 19.787 -23.028 1.00 66.88 219 LEU A N 1
ATOM 1754 C CA . LEU A 1 219 ? 32.261 18.601 -23.185 1.00 66.88 219 LEU A CA 1
ATOM 1755 C C . LEU A 1 219 ? 32.279 17.684 -21.953 1.00 66.88 219 LEU A C 1
ATOM 1757 O O . LEU A 1 219 ? 31.248 17.109 -21.604 1.00 66.88 219 LEU A O 1
ATOM 1761 N N . VAL A 1 220 ? 33.422 17.563 -21.275 1.00 63.97 220 VAL A N 1
ATOM 1762 C CA . VAL A 1 220 ? 33.549 16.774 -20.038 1.00 63.97 220 VAL A CA 1
ATOM 1763 C C . VAL A 1 220 ? 32.824 17.449 -18.869 1.00 63.97 220 VAL A C 1
ATOM 1765 O O . VAL A 1 220 ? 32.178 16.763 -18.082 1.00 63.97 220 VAL A O 1
ATOM 1768 N N . SER A 1 221 ? 32.860 18.782 -18.784 1.00 61.34 221 SER A N 1
ATOM 1769 C CA . SER A 1 221 ? 32.144 19.558 -17.754 1.00 61.34 221 SER A CA 1
ATOM 1770 C C . SER A 1 221 ? 30.629 19.643 -17.981 1.00 61.34 221 SER A C 1
ATOM 1772 O O . SER A 1 221 ? 29.884 19.739 -17.010 1.00 61.34 221 SER A O 1
ATOM 1774 N N . ASN A 1 222 ? 30.158 19.532 -19.229 1.00 58.97 222 ASN A N 1
ATOM 1775 C CA . ASN A 1 222 ? 28.729 19.504 -19.570 1.00 58.97 222 ASN A CA 1
ATOM 1776 C C . ASN A 1 222 ? 28.134 18.087 -19.673 1.00 58.97 222 ASN A C 1
ATOM 1778 O O . ASN A 1 222 ? 26.998 17.931 -20.128 1.00 58.97 222 ASN A O 1
ATOM 1782 N N . ARG A 1 223 ? 28.862 17.037 -19.262 1.00 57.66 223 ARG A N 1
ATOM 1783 C CA . ARG A 1 223 ? 28.275 15.696 -19.143 1.00 57.66 223 ARG A CA 1
ATOM 1784 C C . ARG A 1 223 ? 27.275 15.699 -17.977 1.00 57.66 223 ARG A C 1
ATOM 1786 O O . ARG A 1 223 ? 27.695 15.906 -16.840 1.00 57.66 223 ARG A O 1
ATOM 1793 N N . PRO A 1 224 ? 25.975 15.439 -18.207 1.00 51.94 224 PRO A N 1
ATOM 1794 C CA . PRO A 1 224 ? 25.028 15.303 -17.111 1.00 51.94 224 PRO A CA 1
ATOM 1795 C C . PRO A 1 224 ? 25.456 14.131 -16.223 1.00 51.94 224 PRO A C 1
ATOM 1797 O O . PRO A 1 224 ? 25.538 12.990 -16.687 1.00 51.94 224 PRO A O 1
ATOM 1800 N N . TYR A 1 225 ? 25.720 14.428 -14.950 1.00 51.81 225 TYR A N 1
ATOM 1801 C CA . TYR A 1 225 ? 25.947 13.477 -13.859 1.00 51.81 225 TYR A CA 1
ATOM 1802 C C . TYR A 1 225 ? 24.724 12.548 -13.742 1.00 51.81 225 TYR A C 1
ATOM 1804 O O . TYR A 1 225 ? 23.780 12.824 -13.011 1.00 51.81 225 TYR A O 1
ATOM 1812 N N . SER A 1 226 ? 24.650 11.500 -14.561 1.00 53.09 226 SER A N 1
ATOM 1813 C CA . SER A 1 226 ? 23.458 10.636 -14.617 1.00 53.09 226 SER A CA 1
ATOM 1814 C C . SER A 1 226 ? 23.741 9.197 -15.034 1.00 53.09 226 SER A C 1
ATOM 1816 O O . SER A 1 226 ? 22.816 8.429 -15.290 1.00 53.09 226 SER A O 1
ATOM 1818 N N . ARG A 1 227 ? 25.009 8.782 -15.063 1.00 53.31 227 ARG A N 1
ATOM 1819 C CA . ARG A 1 227 ? 25.367 7.371 -15.205 1.00 53.31 227 ARG A CA 1
ATOM 1820 C C . ARG A 1 227 ? 26.516 7.061 -14.255 1.00 53.31 227 ARG A C 1
ATOM 1822 O O . ARG A 1 227 ? 27.548 7.707 -14.353 1.00 53.31 227 ARG A O 1
ATOM 1829 N N . GLU A 1 228 ? 26.287 6.073 -13.386 1.00 52.72 228 GLU A N 1
ATOM 1830 C CA . GLU A 1 228 ? 27.262 5.374 -12.520 1.00 52.72 228 GLU A CA 1
ATOM 1831 C C . GLU A 1 228 ? 27.318 5.700 -11.016 1.00 52.72 228 GLU A C 1
ATOM 1833 O O . GLU A 1 228 ? 28.327 5.430 -10.378 1.00 52.72 228 GLU A O 1
ATOM 1838 N N . ILE A 1 229 ? 26.222 6.135 -10.384 1.00 54.25 229 ILE A N 1
ATOM 1839 C CA . ILE A 1 229 ? 26.055 5.894 -8.936 1.00 54.25 229 ILE A CA 1
ATOM 1840 C C . ILE A 1 229 ? 24.661 5.311 -8.703 1.00 54.25 229 ILE A C 1
ATOM 1842 O O . ILE A 1 229 ? 23.668 6.030 -8.618 1.00 54.25 229 ILE A O 1
ATOM 1846 N N . LEU A 1 230 ? 24.587 3.978 -8.659 1.00 52.25 230 LEU A N 1
ATOM 1847 C CA . LEU A 1 230 ? 23.471 3.295 -8.008 1.00 52.25 230 LEU A CA 1
ATOM 1848 C C . LEU A 1 230 ? 23.491 3.689 -6.522 1.00 52.25 230 LEU A C 1
ATOM 1850 O O . LEU A 1 230 ? 24.575 3.726 -5.934 1.00 52.25 230 LEU A O 1
ATOM 1854 N N . PRO A 1 231 ? 22.336 3.997 -5.909 1.00 59.03 231 PRO A N 1
ATOM 1855 C CA . PRO A 1 231 ? 22.280 4.255 -4.478 1.00 59.03 231 PRO A CA 1
ATOM 1856 C C . PRO A 1 231 ? 22.807 3.033 -3.707 1.00 59.03 231 PRO A C 1
ATOM 1858 O O . PRO A 1 231 ? 22.589 1.900 -4.151 1.00 59.03 231 PRO A O 1
ATOM 1861 N N . PRO A 1 232 ? 23.507 3.234 -2.576 1.00 59.06 232 PRO A N 1
ATOM 1862 C CA . PRO A 1 232 ? 23.941 2.128 -1.739 1.00 59.06 232 PRO A CA 1
ATOM 1863 C C . PRO A 1 232 ? 22.701 1.355 -1.281 1.00 59.06 232 PRO A C 1
ATOM 1865 O O . PRO A 1 232 ? 21.795 1.914 -0.665 1.00 59.06 232 PRO A O 1
ATOM 1868 N N . MET A 1 233 ? 22.638 0.074 -1.643 1.00 54.84 233 MET A N 1
ATOM 1869 C CA . MET A 1 233 ? 21.659 -0.856 -1.091 1.00 54.84 233 MET A CA 1
ATOM 1870 C C . MET A 1 233 ? 22.044 -1.105 0.366 1.00 54.84 233 MET A C 1
ATOM 1872 O O . MET A 1 233 ? 22.890 -1.950 0.653 1.00 54.84 233 MET A O 1
ATOM 1876 N N . ASP A 1 234 ? 21.442 -0.347 1.279 1.00 57.28 234 ASP A N 1
ATOM 1877 C CA . ASP A 1 234 ? 21.450 -0.692 2.694 1.00 57.28 234 ASP A CA 1
ATOM 1878 C C . ASP A 1 234 ? 20.673 -1.997 2.876 1.00 57.28 234 ASP A C 1
ATOM 1880 O O . ASP A 1 234 ? 19.470 -2.069 2.622 1.00 57.28 234 ASP A O 1
ATOM 1884 N N . GLY A 1 235 ? 21.375 -3.031 3.335 1.00 55.09 235 GLY A N 1
ATOM 1885 C CA . GLY A 1 235 ? 20.741 -4.224 3.883 1.00 55.09 235 GLY A CA 1
ATOM 1886 C C . GLY A 1 235 ? 21.178 -5.543 3.266 1.00 55.09 235 GLY A C 1
ATOM 1887 O O . GLY A 1 235 ? 20.345 -6.274 2.745 1.00 55.09 235 GLY A O 1
ATOM 1888 N N . VAL A 1 236 ? 22.448 -5.916 3.434 1.00 46.31 236 VAL A N 1
ATOM 1889 C CA . VAL A 1 236 ? 22.805 -7.327 3.654 1.00 46.31 236 VAL A CA 1
ATOM 1890 C C . VAL A 1 236 ? 23.866 -7.379 4.751 1.00 46.31 236 VAL A C 1
ATOM 1892 O O . VAL A 1 236 ? 25.064 -7.421 4.490 1.00 46.31 236 VAL A O 1
ATOM 1895 N N . ASN A 1 237 ? 23.412 -7.359 6.006 1.00 43.69 237 ASN A N 1
ATOM 1896 C CA . ASN A 1 237 ? 24.234 -7.807 7.125 1.00 43.69 237 ASN A CA 1
ATOM 1897 C C . ASN A 1 237 ? 24.415 -9.322 6.985 1.00 43.69 237 ASN A C 1
ATOM 1899 O O . ASN A 1 237 ? 23.543 -10.100 7.371 1.00 43.69 237 ASN A O 1
ATOM 1903 N N . THR A 1 238 ? 25.539 -9.746 6.412 1.00 46.91 238 THR A N 1
ATOM 1904 C CA . THR A 1 238 ? 26.011 -11.122 6.552 1.00 46.91 238 THR A CA 1
ATOM 1905 C C . THR A 1 238 ? 26.506 -11.300 7.979 1.00 46.91 238 THR A C 1
ATOM 1907 O O . THR A 1 238 ? 27.590 -10.847 8.338 1.00 46.91 238 THR A O 1
ATOM 1910 N N . VAL A 1 239 ? 25.669 -11.941 8.787 1.00 48.44 239 VAL A N 1
ATOM 1911 C CA . VAL A 1 239 ? 26.041 -12.525 10.072 1.00 48.44 239 VAL A CA 1
ATOM 1912 C C . VAL A 1 239 ? 27.132 -13.570 9.812 1.00 48.44 239 VAL A C 1
ATOM 1914 O O . VAL A 1 239 ? 26.922 -14.520 9.059 1.00 48.44 239 VAL A O 1
ATOM 1917 N N . SER A 1 240 ? 28.305 -13.366 10.405 1.00 47.59 240 SER A N 1
ATOM 1918 C CA . SER A 1 240 ? 29.266 -14.411 10.779 1.00 47.59 240 SER A CA 1
ATOM 1919 C C . SER A 1 240 ? 29.592 -14.225 12.249 1.00 47.59 240 SER A C 1
ATOM 1921 O O . SER A 1 240 ? 29.755 -13.048 12.645 1.00 47.59 240 SER A O 1
#

Foldseek 3Di:
DVVVVVVVVVVVVVVVVVVV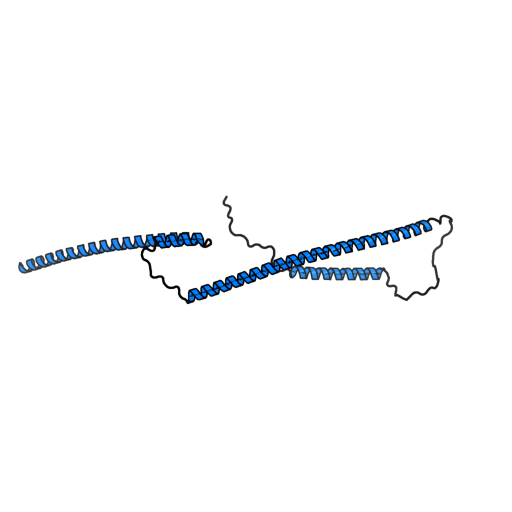VVVVVVVVVVVVVVVVVVVVVVVVVLVVVLVVLVVVLVVCPVPVVVSVVSVVVSCVVNDPDDDPPPDPPPVVVVVVVVVVVVVVVVVVVVVVVVVVVVVVVVVVVVVVVVVVVVVVVVVVVVVVVVVVVVVVVVVVVVVVVVVVPPDPDDDDDDDDDDDDDDDDDDDDDDDDDVVVVVVVVVVVVVVVVVVVVVVVVVVVVPDPPDPDDDDPPPDDPPDD

Secondary structure (DSSP, 8-state):
-HHHHHHHHHHHHHHHHHHHHHHHHHHHHHHHHHHHHHHHHHHHHHHHHHHHHHHHHHHTTT-HHHHHHHHHHHHHHH-SS-----PPPHHHHHHHHHHHHHHHHHHHHHHHHHHHHHHHHHHHHHHHHHHHHHHHHHHHHHHHHHHHHHHHHHHHHHHHHHHTTS---------------------------HHHHHHHHHHHHHHHHHHHHHHHHHHHHTS-S-SS-PPP--------